Protein AF-A0A1I5CU71-F1 (afdb_monomer_lite)

Organism: NCBI:txid83765

Radius of gyration: 26.21 Å; chains: 1; bounding box: 59×60×84 Å

Foldseek 3Di:
DDDDDDDPDDDDDDDDDDDPVVLVVLVVQCPPDPPSPDSVSSVVVCCVVVVVPVPLVVLVVVLVVCVVVVLVLLVVLLVCLVVPPDFDDLSSQLLLLVLLLLLLVLFQWFWFAQQLLLLLLQLLVLLVVLLVVVDVDDQPLDDLQVLQLVLLDADDDSGSNVSSVRSNVPADRIHTSSSSSSNSVSSSCSSNPGPDGDRVSSRVSSVVSSLSSSLSSQQSVCSVPVFGSDDLVVQDDDDDDDAQDWFFFDQWIWGWDDDSQFIKIWIQGNVVRDIDIQTGLVSLSSVLSQLVCQVPPQWIDGPAWIWGDDPDPPAFIWIGGPNDIDTHDPSRSVRVNVSSVVSCVGPVNVVVSSSNSSTNGGD

pLDDT: mean 84.29, std 14.79, range [33.69, 98.38]

Structure (mmCIF, N/CA/C/O backbone):
data_AF-A0A1I5CU71-F1
#
_entry.id   AF-A0A1I5CU71-F1
#
loop_
_atom_site.group_PDB
_atom_site.id
_atom_site.type_symbol
_atom_site.label_atom_id
_atom_site.label_alt_id
_atom_site.label_comp_id
_atom_site.label_asym_id
_atom_site.label_entity_id
_atom_site.label_seq_id
_atom_site.pdbx_PDB_ins_code
_atom_site.Cartn_x
_atom_site.Cartn_y
_atom_site.Cartn_z
_atom_site.occupancy
_atom_site.B_iso_or_equiv
_atom_site.auth_seq_id
_atom_site.auth_comp_id
_atom_site.auth_asym_id
_atom_site.auth_atom_id
_atom_site.pdbx_PDB_model_num
ATOM 1 N N . MET A 1 1 ? 29.041 40.973 -39.158 1.00 41.25 1 MET A N 1
ATOM 2 C CA . MET A 1 1 ? 28.586 40.011 -38.133 1.00 41.25 1 MET A CA 1
ATOM 3 C C . MET A 1 1 ? 28.292 38.707 -38.842 1.00 41.25 1 MET A C 1
ATOM 5 O O . MET A 1 1 ? 27.341 38.650 -39.604 1.00 41.25 1 MET A O 1
ATOM 9 N N . ALA A 1 2 ? 29.189 37.732 -38.707 1.00 33.69 2 ALA A N 1
ATOM 10 C CA . ALA A 1 2 ? 29.072 36.423 -39.335 1.00 33.69 2 ALA A CA 1
ATOM 11 C C . ALA A 1 2 ? 28.638 35.418 -38.263 1.00 33.69 2 ALA A C 1
ATOM 13 O O . ALA A 1 2 ? 29.358 35.217 -37.284 1.00 33.69 2 ALA A O 1
ATOM 14 N N . GLU A 1 3 ? 27.456 34.829 -38.433 1.00 36.50 3 GLU A N 1
ATOM 15 C CA . GLU A 1 3 ? 26.995 33.703 -37.626 1.00 36.50 3 GLU A CA 1
ATOM 16 C C . GLU A 1 3 ? 27.857 32.475 -37.932 1.00 36.50 3 GLU A C 1
ATOM 18 O O . GLU A 1 3 ? 27.867 31.939 -39.042 1.00 36.50 3 GLU A O 1
ATOM 23 N N . LYS A 1 4 ? 28.605 32.034 -36.920 1.00 35.31 4 LYS A N 1
ATOM 24 C CA . LYS A 1 4 ? 29.257 30.728 -36.892 1.00 35.31 4 LYS A CA 1
ATOM 25 C C . LYS A 1 4 ? 28.166 29.655 -36.917 1.00 35.31 4 LYS A C 1
ATOM 27 O O . LYS A 1 4 ? 27.520 29.409 -35.904 1.00 35.31 4 LYS A O 1
ATOM 32 N N . ARG A 1 5 ? 27.998 28.986 -38.059 1.00 38.03 5 ARG A N 1
ATOM 33 C CA . ARG A 1 5 ? 27.333 27.680 -38.119 1.00 38.03 5 ARG A CA 1
ATOM 34 C C . ARG A 1 5 ? 28.142 26.701 -37.274 1.00 38.03 5 ARG A C 1
ATOM 36 O O . ARG A 1 5 ? 29.302 26.426 -37.579 1.00 38.03 5 ARG A O 1
ATOM 43 N N . GLN A 1 6 ? 27.536 26.219 -36.197 1.00 36.91 6 GLN A N 1
ATOM 44 C CA . GLN A 1 6 ? 28.035 25.087 -35.429 1.00 36.91 6 GLN A CA 1
ATOM 45 C C . GLN A 1 6 ? 28.096 23.864 -36.354 1.00 36.91 6 GLN A C 1
ATOM 47 O O . GLN A 1 6 ? 27.122 23.501 -37.008 1.00 36.91 6 GLN A O 1
ATOM 52 N N . SER A 1 7 ? 29.290 23.293 -36.453 1.00 39.00 7 SER A N 1
ATOM 53 C CA . SER A 1 7 ? 29.597 22.069 -37.181 1.00 39.00 7 SER A CA 1
ATOM 54 C C . SER A 1 7 ? 28.936 20.878 -36.478 1.00 39.00 7 SER A C 1
ATOM 56 O O . SER A 1 7 ? 29.316 20.565 -35.354 1.00 39.00 7 SER A O 1
ATOM 58 N N . ASN A 1 8 ? 27.980 20.211 -37.136 1.00 43.50 8 ASN A N 1
ATOM 59 C CA . ASN A 1 8 ? 27.507 18.870 -36.767 1.00 43.50 8 ASN A CA 1
ATOM 60 C C . ASN A 1 8 ? 28.666 17.876 -36.953 1.00 43.50 8 ASN A C 1
ATOM 62 O O . ASN A 1 8 ? 28.899 17.435 -38.077 1.00 43.50 8 ASN A O 1
ATOM 66 N N . SER A 1 9 ? 29.416 17.568 -35.894 1.00 47.22 9 SER A N 1
ATOM 67 C CA . SER A 1 9 ? 30.613 16.718 -35.982 1.00 47.22 9 SER A CA 1
ATOM 68 C C . SER A 1 9 ? 30.441 15.264 -35.543 1.00 47.22 9 SER A C 1
ATOM 70 O O . SER A 1 9 ? 31.413 14.532 -35.656 1.00 47.22 9 SER A O 1
ATOM 72 N N . ASP A 1 10 ? 29.254 14.805 -35.132 1.00 56.19 10 ASP A N 1
ATOM 73 C CA . ASP A 1 10 ? 29.102 13.445 -34.576 1.00 56.19 10 ASP A CA 1
ATOM 74 C C . ASP A 1 10 ? 28.025 12.633 -35.326 1.00 56.19 10 ASP A C 1
ATOM 76 O O . ASP A 1 10 ? 27.036 12.183 -34.750 1.00 56.19 10 ASP A O 1
ATOM 80 N N . LEU A 1 11 ? 28.172 12.477 -36.648 1.00 65.94 11 LEU A N 1
ATOM 81 C CA . LEU A 1 11 ? 27.354 11.550 -37.442 1.00 65.94 11 LEU A CA 1
ATOM 82 C C . LEU A 1 11 ? 28.236 10.432 -38.000 1.00 65.94 11 LEU A C 1
ATOM 84 O O . LEU A 1 11 ? 29.117 10.682 -38.821 1.00 65.94 11 LEU A O 1
ATOM 88 N N . GLU A 1 12 ? 27.961 9.196 -37.591 1.00 75.56 12 GLU A N 1
ATOM 89 C CA . GLU A 1 12 ? 28.607 7.997 -38.126 1.00 75.56 12 GLU A CA 1
ATOM 90 C C . GLU A 1 12 ? 27.704 7.298 -39.149 1.00 75.56 12 GLU A C 1
ATOM 92 O O . GLU A 1 12 ? 26.488 7.192 -38.976 1.00 75.56 12 GLU A O 1
ATOM 97 N N . SER A 1 13 ? 28.300 6.804 -40.236 1.00 81.12 13 SER A N 1
ATOM 98 C CA . SER A 1 13 ? 27.592 6.037 -41.262 1.00 81.12 13 SER A CA 1
ATOM 99 C C . SER A 1 13 ? 27.843 4.541 -41.094 1.00 81.12 13 SER A C 1
ATOM 101 O O . SER A 1 13 ? 28.994 4.105 -41.100 1.00 81.12 13 SER A O 1
ATOM 103 N N . VAL A 1 14 ? 26.775 3.744 -41.045 1.00 75.50 14 VAL A N 1
ATOM 104 C CA . VAL A 1 14 ? 26.847 2.277 -40.986 1.00 75.50 14 VAL A CA 1
ATOM 105 C C . VAL A 1 14 ? 26.224 1.679 -42.247 1.00 75.50 14 VAL A C 1
ATOM 107 O O . VAL A 1 14 ? 25.160 2.105 -42.690 1.00 75.50 14 VAL A O 1
ATOM 110 N N . THR A 1 15 ? 26.877 0.667 -42.827 1.00 85.94 15 THR A N 1
ATOM 111 C CA . THR A 1 15 ? 26.328 -0.115 -43.948 1.00 85.94 15 THR A CA 1
ATOM 112 C C . THR A 1 15 ? 25.818 -1.456 -43.435 1.00 85.94 15 THR A C 1
ATOM 114 O O . THR A 1 15 ? 26.584 -2.236 -42.875 1.00 85.94 15 THR A O 1
ATOM 117 N N . ILE A 1 16 ? 24.536 -1.747 -43.655 1.00 79.00 16 ILE A N 1
ATOM 118 C CA . ILE A 1 16 ? 23.879 -2.973 -43.183 1.00 79.00 16 ILE A CA 1
ATOM 119 C C . ILE A 1 16 ? 23.335 -3.741 -44.389 1.00 79.00 16 ILE A C 1
ATOM 121 O O . ILE A 1 16 ? 22.752 -3.155 -45.302 1.00 79.00 16 ILE A O 1
ATOM 125 N N . ARG A 1 17 ? 23.511 -5.067 -44.403 1.00 84.56 17 ARG A N 1
ATOM 126 C CA . ARG A 1 17 ? 22.859 -5.951 -45.379 1.00 84.56 17 ARG A CA 1
ATOM 127 C C . ARG A 1 17 ? 21.548 -6.450 -44.787 1.00 84.56 17 ARG A C 1
ATOM 129 O O . ARG A 1 17 ? 21.560 -7.108 -43.753 1.00 84.56 17 ARG A O 1
ATOM 136 N N . ILE A 1 18 ? 20.438 -6.151 -45.453 1.00 74.75 18 ILE A N 1
ATOM 137 C CA . ILE A 1 18 ? 19.095 -6.541 -45.018 1.00 74.75 18 ILE A CA 1
ATOM 138 C C . ILE A 1 18 ? 18.387 -7.387 -46.085 1.00 74.75 18 ILE A C 1
ATOM 140 O O . ILE A 1 18 ? 18.675 -7.229 -47.274 1.00 74.75 18 ILE A O 1
ATOM 144 N N . PRO A 1 19 ? 17.448 -8.268 -45.693 1.00 61.31 19 PRO A N 1
ATOM 145 C CA . PRO A 1 19 ? 16.578 -8.963 -46.637 1.00 61.31 19 PRO A CA 1
ATOM 146 C C . PRO A 1 19 ? 15.736 -7.988 -47.479 1.00 61.31 19 PRO A C 1
ATOM 148 O O . PRO A 1 19 ? 15.341 -6.924 -47.001 1.00 61.31 19 PRO A O 1
ATOM 151 N N . VAL A 1 20 ? 15.403 -8.375 -48.717 1.00 72.00 20 VAL A N 1
ATOM 152 C CA . VAL A 1 20 ? 14.653 -7.534 -49.677 1.00 72.00 20 VAL A CA 1
ATOM 153 C C . VAL A 1 20 ? 13.305 -7.064 -49.113 1.00 72.00 20 VAL A C 1
ATOM 155 O O . VAL A 1 20 ? 12.985 -5.882 -49.206 1.00 72.00 20 VAL A O 1
ATOM 158 N N . TRP A 1 21 ? 12.571 -7.943 -48.427 1.00 65.88 21 TRP A N 1
ATOM 159 C CA . TRP A 1 21 ? 11.276 -7.612 -47.818 1.00 65.88 21 TRP A CA 1
ATOM 160 C C . TRP A 1 21 ? 11.374 -6.517 -46.738 1.00 65.88 21 TRP A C 1
ATOM 162 O O . TRP A 1 21 ? 10.438 -5.737 -46.535 1.00 65.88 21 TRP A O 1
ATOM 172 N N . LEU A 1 22 ? 12.514 -6.427 -46.041 1.00 56.25 22 LEU A N 1
ATOM 173 C CA . LEU A 1 22 ? 12.739 -5.415 -45.009 1.00 56.25 22 LEU A CA 1
ATOM 174 C C . LEU A 1 22 ? 13.000 -4.049 -45.652 1.00 56.25 22 LEU A C 1
ATOM 176 O O . LEU A 1 22 ? 12.453 -3.044 -45.205 1.00 56.25 22 LEU A O 1
ATOM 180 N N . LYS A 1 23 ? 13.744 -4.020 -46.764 1.00 79.94 23 LYS A N 1
ATOM 181 C CA . LYS A 1 23 ? 13.925 -2.814 -47.586 1.00 79.94 23 LYS A CA 1
ATOM 182 C C . LYS A 1 23 ? 12.588 -2.291 -48.125 1.00 79.94 23 LYS A C 1
ATOM 184 O O . LYS A 1 23 ? 12.317 -1.099 -48.031 1.00 79.94 23 LYS A O 1
ATOM 189 N N . GLU A 1 24 ? 11.739 -3.175 -48.647 1.00 71.06 24 GLU A N 1
ATOM 190 C CA . GLU A 1 24 ? 10.394 -2.822 -49.134 1.00 71.06 24 GLU A CA 1
ATOM 191 C C . GLU A 1 24 ? 9.495 -2.281 -48.014 1.00 71.06 24 GLU A C 1
ATOM 193 O O . GLU A 1 24 ? 8.683 -1.380 -48.221 1.00 71.06 24 GLU A O 1
ATOM 198 N N . SER A 1 25 ? 9.657 -2.798 -46.798 1.00 64.12 25 SER A N 1
ATOM 199 C CA . SER A 1 25 ? 8.938 -2.305 -45.623 1.00 64.12 25 SER A CA 1
ATOM 200 C C . SER A 1 25 ? 9.406 -0.908 -45.199 1.00 64.12 25 SER A C 1
ATOM 202 O O . SER A 1 25 ? 8.567 -0.073 -44.873 1.00 64.12 25 SER A O 1
ATOM 204 N N . LEU A 1 26 ? 10.706 -0.609 -45.290 1.00 76.88 26 LEU A N 1
ATOM 205 C CA . LEU A 1 26 ? 11.251 0.729 -45.025 1.00 76.88 26 LEU A CA 1
ATOM 206 C C . LEU A 1 26 ? 10.813 1.771 -46.071 1.00 76.88 26 LEU A C 1
ATOM 208 O O . LEU A 1 26 ? 10.508 2.907 -45.710 1.00 76.88 26 LEU A O 1
ATOM 212 N N . GLU A 1 27 ? 10.702 1.395 -47.351 1.00 78.69 27 GLU A N 1
ATOM 213 C CA . GLU A 1 27 ? 10.154 2.290 -48.389 1.00 78.69 27 GLU A CA 1
ATOM 214 C C . GLU A 1 27 ? 8.688 2.663 -48.111 1.00 78.69 27 GLU A C 1
ATOM 216 O O . GLU A 1 27 ? 8.285 3.798 -48.358 1.00 78.69 27 GLU A O 1
ATOM 221 N N . ARG A 1 28 ? 7.888 1.751 -47.534 1.00 72.31 28 ARG A N 1
ATOM 222 C CA . ARG A 1 28 ? 6.505 2.064 -47.127 1.00 72.31 28 ARG A CA 1
ATOM 223 C C . ARG A 1 28 ? 6.458 3.110 -46.010 1.00 72.31 28 ARG A C 1
ATOM 225 O O . ARG A 1 28 ? 5.601 3.991 -46.034 1.00 72.31 28 ARG A O 1
ATOM 232 N N . VAL A 1 29 ? 7.393 3.055 -45.061 1.00 67.44 29 VAL A N 1
ATOM 233 C CA . VAL A 1 29 ? 7.495 4.017 -43.948 1.00 67.44 29 VAL A CA 1
ATOM 234 C C . VAL A 1 29 ? 7.879 5.413 -44.449 1.00 67.44 29 VAL A C 1
ATOM 236 O O . VAL A 1 29 ? 7.239 6.391 -44.068 1.00 67.44 29 VAL A O 1
ATOM 239 N N . LYS A 1 30 ? 8.840 5.497 -45.375 1.00 76.50 30 LYS A N 1
ATOM 240 C CA . LYS A 1 30 ? 9.290 6.737 -46.037 1.00 76.50 30 LYS A CA 1
ATOM 241 C C . LYS A 1 30 ? 8.177 7.513 -46.765 1.00 76.50 30 LYS A C 1
ATOM 243 O O . LYS A 1 30 ? 8.334 8.690 -47.050 1.00 76.50 30 LYS A O 1
ATOM 248 N N . GLY A 1 31 ? 7.058 6.869 -47.097 1.00 63.28 31 GLY A N 1
ATOM 249 C CA . GLY A 1 31 ? 5.908 7.521 -47.738 1.00 63.28 31 GLY A CA 1
ATOM 250 C C . GLY A 1 31 ? 4.728 7.809 -46.809 1.00 63.28 31 GLY A C 1
ATOM 251 O O . GLY A 1 31 ? 3.796 8.496 -47.217 1.00 63.28 31 GLY A O 1
ATOM 252 N N . SER A 1 32 ? 4.738 7.268 -45.588 1.00 66.25 32 SER A N 1
ATOM 253 C CA . SER A 1 32 ? 3.546 7.219 -44.727 1.00 66.25 32 SER A CA 1
ATOM 254 C C . SER A 1 32 ? 3.567 8.221 -43.569 1.00 66.25 32 SER A C 1
ATOM 256 O O . SER A 1 32 ? 2.525 8.454 -42.961 1.00 66.25 32 SER A O 1
ATOM 258 N N . PHE A 1 33 ? 4.722 8.823 -43.256 1.00 61.56 33 PHE A N 1
ATOM 259 C CA . PHE A 1 33 ? 4.895 9.702 -42.095 1.00 61.56 33 PHE A CA 1
ATOM 260 C C . PHE A 1 33 ? 5.503 11.057 -42.472 1.00 61.56 33 PHE A C 1
ATOM 262 O O . PHE A 1 33 ? 6.470 11.149 -43.229 1.00 61.56 33 PHE A O 1
ATOM 269 N N . THR A 1 34 ? 4.949 12.132 -41.911 1.00 65.62 34 THR A N 1
ATOM 270 C CA . THR A 1 34 ? 5.435 13.504 -42.092 1.00 65.62 34 THR A CA 1
ATOM 271 C C . THR A 1 34 ? 6.838 13.669 -41.504 1.00 65.62 34 THR A C 1
ATOM 273 O O . THR A 1 34 ? 7.064 13.386 -40.333 1.00 65.62 34 THR A O 1
ATOM 276 N N . GLY A 1 35 ? 7.784 14.153 -42.316 1.00 63.53 35 GLY A N 1
ATOM 277 C CA . GLY A 1 35 ? 9.181 14.362 -41.908 1.00 63.53 35 GLY A CA 1
ATOM 278 C C . GLY A 1 35 ? 10.113 13.169 -42.149 1.00 63.53 35 GLY A C 1
ATOM 279 O O . GLY A 1 35 ? 11.319 13.312 -41.979 1.00 63.53 35 GLY A O 1
ATOM 280 N N . VAL A 1 36 ? 9.592 12.028 -42.611 1.00 72.81 36 VAL A N 1
ATOM 281 C CA . VAL A 1 36 ? 10.397 10.875 -43.032 1.00 72.81 36 VAL A CA 1
ATOM 282 C C . VAL A 1 36 ? 10.494 10.895 -44.553 1.00 72.81 36 VAL A C 1
ATOM 284 O O . VAL A 1 36 ? 9.619 10.383 -45.232 1.00 72.81 36 VAL A O 1
ATOM 287 N N . SER A 1 37 ? 11.523 11.540 -45.103 1.00 79.25 37 SER A N 1
ATOM 288 C CA . SER A 1 37 ? 11.604 11.803 -46.553 1.00 79.25 37 SER A CA 1
ATOM 289 C C . SER A 1 37 ? 12.627 10.928 -47.280 1.00 79.25 37 SER A C 1
ATOM 291 O O . SER A 1 37 ? 12.515 10.671 -48.482 1.00 79.25 37 SER A O 1
ATOM 293 N N . THR A 1 38 ? 13.622 10.427 -46.549 1.00 86.94 38 THR A N 1
ATOM 294 C CA . THR A 1 38 ? 14.706 9.607 -47.086 1.00 86.94 38 THR A CA 1
ATOM 295 C C . THR A 1 38 ? 14.690 8.191 -46.515 1.00 86.94 38 THR A C 1
ATOM 297 O O . THR A 1 38 ? 14.051 7.902 -45.506 1.00 86.94 38 THR A O 1
ATOM 300 N N . MET A 1 39 ? 15.407 7.272 -47.173 1.00 83.44 39 MET A N 1
ATOM 301 C CA . MET A 1 39 ? 15.579 5.908 -46.656 1.00 83.44 39 MET A CA 1
ATOM 302 C C . MET A 1 39 ? 16.337 5.929 -45.324 1.00 83.44 39 MET A C 1
ATOM 304 O O . MET A 1 39 ? 16.013 5.165 -44.424 1.00 83.44 39 MET A O 1
ATOM 308 N N . SER A 1 40 ? 17.294 6.847 -45.171 1.00 83.06 40 SER A N 1
ATOM 309 C CA . SER A 1 40 ? 17.991 7.076 -43.906 1.00 83.06 40 SER A CA 1
ATOM 310 C C . SER A 1 40 ? 17.046 7.583 -42.820 1.00 83.06 40 SER A C 1
ATOM 312 O O . SER A 1 40 ? 17.141 7.102 -41.699 1.00 83.06 40 SER A O 1
ATOM 314 N N . ASP A 1 41 ? 16.100 8.473 -43.141 1.00 80.31 41 ASP A N 1
ATOM 315 C CA . ASP A 1 41 ? 15.075 8.917 -42.186 1.00 80.31 41 ASP A CA 1
ATOM 316 C C . ASP A 1 41 ? 14.152 7.765 -41.802 1.00 80.31 41 ASP A C 1
ATOM 318 O O . ASP A 1 41 ? 13.794 7.640 -40.642 1.00 80.31 41 ASP A O 1
ATOM 322 N N . ALA A 1 42 ? 13.774 6.904 -42.752 1.00 79.25 42 ALA A N 1
ATOM 323 C CA . ALA A 1 42 ? 12.912 5.756 -42.482 1.00 79.25 42 ALA A CA 1
ATOM 324 C C . ALA A 1 42 ? 13.620 4.702 -41.628 1.00 79.25 42 ALA A C 1
ATOM 326 O O . ALA A 1 42 ? 13.026 4.178 -40.691 1.00 79.25 42 ALA A O 1
ATOM 327 N N . VAL A 1 43 ? 14.898 4.427 -41.908 1.00 80.75 43 VAL A N 1
ATOM 328 C CA . VAL A 1 43 ? 15.749 3.560 -41.083 1.00 80.75 43 VAL A CA 1
ATOM 329 C C . VAL A 1 43 ? 15.954 4.175 -39.709 1.00 80.75 43 VAL A C 1
ATOM 331 O O . VAL A 1 43 ? 15.790 3.470 -38.728 1.00 80.75 43 VAL A O 1
ATOM 334 N N . ARG A 1 44 ? 16.255 5.473 -39.618 1.00 75.38 44 ARG A N 1
ATOM 335 C CA . ARG A 1 44 ? 16.401 6.190 -38.349 1.00 75.38 44 ARG A CA 1
ATOM 336 C C . ARG A 1 44 ? 15.106 6.168 -37.553 1.00 75.38 44 ARG A C 1
ATOM 338 O O . ARG A 1 44 ? 15.150 5.833 -36.386 1.00 75.38 44 ARG A O 1
ATOM 345 N N . PHE A 1 45 ? 13.973 6.454 -38.180 1.00 74.69 45 PHE A N 1
ATOM 346 C CA . PHE A 1 45 ? 12.655 6.426 -37.560 1.00 74.69 45 PHE A CA 1
ATOM 347 C C . PHE A 1 45 ? 12.309 5.019 -37.077 1.00 74.69 45 PHE A C 1
ATOM 349 O O . PHE A 1 45 ? 11.908 4.860 -35.936 1.00 74.69 45 PHE A O 1
ATOM 356 N N . VAL A 1 46 ? 12.507 3.981 -37.896 1.00 72.00 46 VAL A N 1
ATOM 357 C CA . VAL A 1 46 ? 12.276 2.573 -37.514 1.00 72.00 46 VAL A CA 1
ATOM 358 C C . VAL A 1 46 ? 13.295 2.088 -36.489 1.00 72.00 46 VAL A C 1
ATOM 360 O O . VAL A 1 46 ? 12.967 1.240 -35.668 1.00 72.00 46 VAL A O 1
ATOM 363 N N . MET A 1 47 ? 14.513 2.623 -36.492 1.00 68.75 47 MET A N 1
ATOM 364 C CA . MET A 1 47 ? 15.457 2.424 -35.407 1.00 68.75 47 MET A CA 1
ATOM 365 C C . MET A 1 47 ? 14.911 3.127 -34.175 1.00 68.75 47 MET A C 1
ATOM 367 O O . MET A 1 47 ? 14.427 2.416 -33.337 1.00 68.75 47 MET A O 1
ATOM 371 N N . GLU A 1 48 ? 14.787 4.444 -34.091 1.00 61.66 48 GLU A N 1
ATOM 372 C CA . GLU A 1 48 ? 14.232 5.172 -32.934 1.00 61.66 48 GLU A CA 1
ATOM 373 C C . GLU A 1 48 ? 12.868 4.652 -32.410 1.00 61.66 48 GLU A C 1
ATOM 375 O O . GLU A 1 48 ? 12.581 4.787 -31.221 1.00 61.66 48 GLU A O 1
ATOM 380 N N . THR A 1 49 ? 12.027 4.050 -33.263 1.00 59.59 49 THR A N 1
ATOM 381 C CA . THR A 1 49 ? 10.716 3.481 -32.887 1.00 59.59 49 THR A CA 1
ATOM 382 C C . THR A 1 49 ? 10.708 1.964 -32.652 1.00 59.59 49 THR A C 1
ATOM 384 O O . THR A 1 49 ? 9.929 1.495 -31.826 1.00 59.59 49 THR A O 1
ATOM 387 N N . GLY A 1 50 ? 11.529 1.183 -33.359 1.00 45.00 50 GLY A N 1
ATOM 388 C CA . GLY A 1 50 ? 11.586 -0.289 -33.303 1.00 45.00 50 GLY A CA 1
ATOM 389 C C . GLY A 1 50 ? 12.820 -0.824 -32.571 1.00 45.00 50 GLY A C 1
ATOM 390 O O . GLY A 1 50 ? 12.725 -1.761 -31.784 1.00 45.00 50 GLY A O 1
ATOM 391 N N . VAL A 1 51 ? 13.962 -0.158 -32.737 1.00 43.75 51 VAL A N 1
ATOM 392 C CA . VAL A 1 51 ? 14.980 -0.022 -31.688 1.00 43.75 51 VAL A CA 1
ATOM 393 C C . VAL A 1 51 ? 14.498 1.116 -30.795 1.00 43.75 51 VAL A C 1
ATOM 395 O O . VAL A 1 51 ? 15.014 2.230 -30.840 1.00 43.75 51 VAL A O 1
ATOM 398 N N . GLY A 1 52 ? 13.493 0.853 -29.962 1.00 41.16 52 GLY A N 1
ATOM 399 C CA . GLY A 1 52 ? 13.349 1.634 -28.744 1.00 41.16 52 GLY A CA 1
ATOM 400 C C . GLY A 1 52 ? 14.674 1.524 -27.993 1.00 41.16 52 GLY A C 1
ATOM 401 O O . GLY A 1 52 ? 14.835 0.659 -27.138 1.00 41.16 52 GLY A O 1
ATOM 402 N N . ALA A 1 53 ? 15.654 2.353 -28.357 1.00 42.28 53 ALA A N 1
ATOM 403 C CA . ALA A 1 53 ? 16.743 2.739 -27.515 1.00 42.28 53 ALA A CA 1
ATOM 404 C C . ALA A 1 53 ? 15.985 3.404 -26.395 1.00 42.28 53 ALA A C 1
ATOM 406 O O . ALA A 1 53 ? 15.557 4.557 -26.482 1.00 42.28 53 ALA A O 1
ATOM 407 N N . VAL A 1 54 ? 15.673 2.593 -25.397 1.00 51.59 54 VAL A N 1
ATOM 408 C CA . VAL A 1 54 ? 15.304 3.122 -24.121 1.00 51.59 54 VAL A CA 1
ATOM 409 C C . VAL A 1 54 ? 16.563 3.780 -23.651 1.00 51.59 54 VAL A C 1
ATOM 411 O O . VAL A 1 54 ? 17.472 3.137 -23.138 1.00 51.59 54 VAL A O 1
ATOM 414 N N . ASP A 1 55 ? 16.642 5.041 -24.039 1.00 58.09 55 ASP A N 1
ATOM 415 C CA . ASP A 1 55 ? 17.694 5.943 -23.700 1.00 58.09 55 ASP A CA 1
ATOM 416 C C . ASP A 1 55 ? 17.552 6.135 -22.194 1.00 58.09 55 ASP A C 1
ATOM 418 O O . ASP A 1 55 ? 16.591 6.773 -21.747 1.00 58.09 55 ASP A O 1
ATOM 422 N N . PRO A 1 56 ? 18.460 5.560 -21.388 1.00 61.81 56 PRO A N 1
ATOM 423 C CA . PRO A 1 56 ? 18.391 5.715 -19.947 1.00 61.81 56 PRO A CA 1
ATOM 424 C C . PRO A 1 56 ? 18.450 7.197 -19.557 1.00 61.81 56 PRO A C 1
ATOM 426 O O . PRO A 1 56 ? 17.936 7.566 -18.505 1.00 61.81 56 PRO A O 1
ATOM 429 N N . LEU A 1 57 ? 19.018 8.061 -20.415 1.00 66.62 57 LEU A N 1
ATOM 430 C CA . LEU A 1 57 ? 19.008 9.510 -20.231 1.00 66.62 57 LEU A CA 1
ATOM 431 C C . LEU A 1 57 ? 17.611 10.095 -20.450 1.00 66.62 57 LEU A C 1
ATOM 433 O O . LEU A 1 57 ? 17.203 10.970 -19.692 1.00 66.62 57 LEU A O 1
ATOM 437 N N . ARG A 1 58 ? 16.846 9.611 -21.434 1.00 71.88 58 ARG A N 1
ATOM 438 C CA . ARG A 1 58 ? 15.452 10.028 -21.645 1.00 71.88 58 ARG A CA 1
ATOM 439 C C . ARG A 1 58 ? 14.570 9.635 -20.465 1.00 71.88 58 ARG A C 1
ATOM 441 O O . ARG A 1 58 ? 13.832 10.486 -19.975 1.00 71.88 58 ARG A O 1
ATOM 448 N N . ASP A 1 59 ? 14.673 8.395 -19.994 1.00 77.06 59 ASP A N 1
ATOM 449 C CA . ASP A 1 59 ? 13.905 7.925 -18.834 1.00 77.06 59 ASP A CA 1
ATOM 450 C C . ASP A 1 59 ? 14.301 8.681 -17.557 1.00 77.06 59 ASP A C 1
ATOM 452 O O . ASP A 1 59 ? 13.433 9.074 -16.777 1.00 77.06 59 ASP A O 1
ATOM 456 N N . ALA A 1 60 ? 15.598 8.943 -17.357 1.00 80.38 60 ALA A N 1
ATOM 457 C CA . ALA A 1 60 ? 16.083 9.739 -16.233 1.00 80.38 60 ALA A CA 1
ATOM 458 C C . ALA A 1 60 ? 15.590 11.194 -16.296 1.00 80.38 60 ALA A C 1
ATOM 460 O O . ALA A 1 60 ? 15.158 11.734 -15.277 1.00 80.38 60 ALA A O 1
ATOM 461 N N . ASN A 1 61 ? 15.603 11.814 -17.480 1.00 83.94 61 ASN A N 1
ATOM 462 C CA . ASN A 1 61 ? 15.086 13.167 -17.685 1.00 83.94 61 ASN A CA 1
ATOM 463 C C . ASN A 1 61 ? 13.573 13.225 -17.439 1.00 83.94 61 ASN A C 1
ATOM 465 O O . ASN A 1 61 ? 13.102 14.114 -16.735 1.00 83.94 61 ASN A O 1
ATOM 469 N N . GLU A 1 62 ? 12.806 12.266 -17.966 1.00 89.56 62 GLU A N 1
ATOM 470 C CA . GLU A 1 62 ? 11.365 12.186 -17.715 1.00 89.56 62 GLU A CA 1
ATOM 471 C C . GLU A 1 62 ? 11.075 12.000 -16.221 1.00 89.56 62 GLU A C 1
ATOM 473 O O . GLU A 1 62 ? 10.237 12.713 -15.669 1.00 89.56 62 GLU A O 1
ATOM 478 N N . LEU A 1 63 ? 11.802 11.109 -15.539 1.00 89.50 63 LEU A N 1
ATOM 479 C CA . LEU A 1 63 ? 11.670 10.913 -14.096 1.00 89.50 63 LEU A CA 1
ATOM 480 C C . LEU A 1 63 ? 11.983 12.200 -13.321 1.00 89.50 63 LEU A C 1
ATOM 482 O O . LEU A 1 63 ? 11.256 12.543 -12.388 1.00 89.50 63 LEU A O 1
ATOM 486 N N . GLN A 1 64 ? 13.016 12.943 -13.720 1.00 91.06 64 GLN A N 1
ATOM 487 C CA . GLN A 1 64 ? 13.354 14.224 -13.106 1.00 91.06 64 GLN A CA 1
ATOM 488 C C . GLN A 1 64 ? 12.235 15.261 -13.299 1.00 91.06 64 GLN A C 1
ATOM 490 O O . GLN A 1 64 ? 11.906 15.990 -12.363 1.00 91.06 64 GLN A O 1
ATOM 495 N N . GLU A 1 65 ? 11.614 15.322 -14.479 1.00 92.25 65 GLU A N 1
ATOM 496 C CA . GLU A 1 65 ? 10.465 16.203 -14.727 1.00 92.25 65 GLU A CA 1
ATOM 497 C C . GLU A 1 65 ? 9.238 15.804 -13.893 1.00 92.25 65 GLU A C 1
ATOM 499 O O . GLU A 1 65 ? 8.585 16.667 -13.299 1.00 92.25 65 GLU A O 1
ATOM 504 N N . LEU A 1 66 ? 8.961 14.502 -13.762 1.00 94.25 66 LEU A N 1
ATOM 505 C CA . LEU A 1 66 ? 7.911 13.992 -12.872 1.00 94.25 66 LEU A CA 1
ATOM 506 C C . LEU A 1 66 ? 8.153 14.411 -11.413 1.00 94.25 66 LEU A C 1
ATOM 508 O O . LEU A 1 66 ? 7.223 14.832 -10.724 1.00 94.25 66 LEU A O 1
ATOM 512 N N . GLN A 1 67 ? 9.405 14.344 -10.952 1.00 92.88 67 GLN A N 1
ATOM 513 C CA . GLN A 1 67 ? 9.808 14.731 -9.597 1.00 92.88 67 GLN A CA 1
ATOM 514 C C . GLN A 1 67 ? 9.733 16.243 -9.346 1.00 92.88 67 GLN A C 1
ATOM 516 O O . GLN A 1 67 ? 9.512 16.658 -8.213 1.00 92.88 67 GLN A O 1
ATOM 521 N N . LYS A 1 68 ? 9.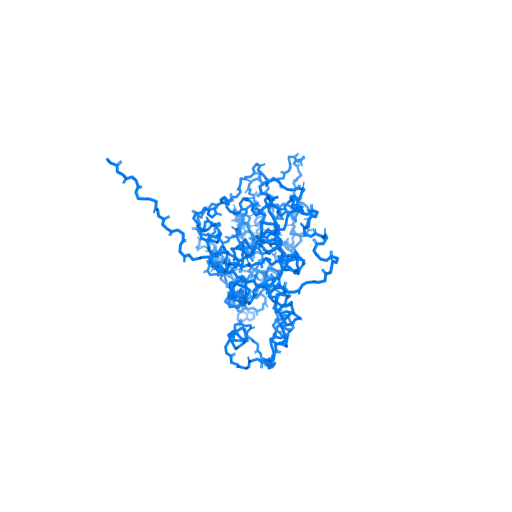870 17.090 -10.373 1.00 93.62 68 LYS A N 1
ATOM 522 C CA . LYS A 1 68 ? 9.679 18.546 -10.224 1.00 93.62 68 LYS A CA 1
ATOM 523 C C . LYS A 1 68 ? 8.216 18.922 -9.979 1.00 93.62 68 LYS A C 1
ATOM 525 O O . LYS A 1 68 ? 7.951 19.906 -9.293 1.00 93.62 68 LYS A O 1
ATOM 530 N N . SER A 1 69 ? 7.277 18.147 -10.525 1.00 93.25 69 SER A N 1
ATOM 531 C CA . SER A 1 69 ? 5.834 18.425 -10.474 1.00 93.25 69 SER A CA 1
ATOM 532 C C . SER A 1 69 ? 5.038 17.232 -9.939 1.00 93.25 69 SER A C 1
ATOM 534 O O . SER A 1 69 ? 4.089 16.763 -10.565 1.00 93.25 69 SER A O 1
ATOM 536 N N . GLU A 1 70 ? 5.406 16.767 -8.743 1.00 96.00 70 GLU A N 1
ATOM 537 C CA . GLU A 1 70 ? 4.912 15.529 -8.113 1.00 96.00 70 GLU A CA 1
ATOM 538 C C . GLU A 1 70 ? 3.375 15.419 -8.097 1.00 96.00 70 GLU A C 1
ATOM 540 O O . GLU A 1 70 ? 2.814 14.367 -8.396 1.00 96.00 70 GLU A O 1
ATOM 545 N N . GLN A 1 71 ? 2.676 16.519 -7.786 1.00 95.88 71 GLN A N 1
ATOM 546 C CA . GLN A 1 71 ? 1.210 16.539 -7.751 1.00 95.88 71 GLN A CA 1
ATOM 547 C C . GLN A 1 71 ? 0.603 16.288 -9.137 1.00 95.88 71 GLN A C 1
ATOM 549 O O . GLN A 1 71 ? -0.280 15.445 -9.283 1.00 95.88 71 GLN A O 1
ATOM 554 N N . GLN A 1 72 ? 1.091 17.006 -10.152 1.00 95.38 72 GLN A N 1
ATOM 555 C CA . GLN A 1 72 ? 0.606 16.887 -11.529 1.00 95.38 72 GLN A CA 1
ATOM 556 C C . GLN A 1 72 ? 0.947 15.511 -12.109 1.00 95.38 72 GLN A C 1
ATOM 558 O O . GLN A 1 72 ? 0.134 14.919 -12.817 1.00 95.38 72 GLN A O 1
ATOM 563 N N . ALA A 1 73 ? 2.121 14.974 -11.766 1.00 96.31 73 ALA A N 1
ATOM 564 C CA . ALA A 1 73 ? 2.526 13.619 -12.114 1.00 96.31 73 ALA A CA 1
ATOM 565 C C . ALA A 1 73 ? 1.528 12.579 -11.582 1.00 96.31 73 ALA A C 1
ATOM 567 O O . ALA A 1 73 ? 1.020 11.766 -12.353 1.00 96.31 73 ALA A O 1
ATOM 568 N N . LEU A 1 74 ? 1.184 12.641 -10.290 1.00 97.00 74 LEU A N 1
ATOM 569 C CA . LEU A 1 74 ? 0.213 11.729 -9.676 1.00 97.00 74 LEU A CA 1
ATOM 570 C C . LEU A 1 74 ? -1.193 11.889 -10.270 1.00 97.00 74 LEU A C 1
ATOM 572 O O . LEU A 1 74 ? -1.832 10.886 -10.583 1.00 97.00 74 LEU A O 1
ATOM 576 N N . GLN A 1 75 ? -1.655 13.123 -10.493 1.00 95.06 75 GLN A N 1
ATOM 577 C CA . GLN A 1 75 ? -2.934 13.395 -11.164 1.00 95.06 75 GLN A CA 1
ATOM 578 C C . GLN A 1 75 ? -2.986 12.756 -12.557 1.00 95.06 75 GLN A C 1
ATOM 580 O O . GLN A 1 75 ? -3.941 12.049 -12.887 1.00 95.06 75 GLN A O 1
ATOM 585 N N . ARG A 1 76 ? -1.924 12.933 -13.351 1.00 93.94 76 ARG A N 1
ATOM 586 C CA . ARG A 1 76 ? -1.800 12.345 -14.688 1.00 93.94 76 ARG A CA 1
ATOM 587 C C . ARG A 1 76 ? -1.781 10.819 -14.642 1.00 93.94 76 ARG A C 1
ATOM 589 O O . ARG A 1 76 ? -2.479 10.188 -15.428 1.00 93.94 76 ARG A O 1
ATOM 596 N N . ILE A 1 77 ? -1.024 10.227 -13.719 1.00 95.75 77 ILE A N 1
ATOM 597 C CA . ILE A 1 77 ? -0.938 8.771 -13.525 1.00 95.75 77 ILE A CA 1
ATOM 598 C C . ILE A 1 77 ? -2.305 8.182 -13.161 1.00 95.75 77 ILE A C 1
ATOM 600 O O . ILE A 1 77 ? -2.712 7.171 -13.735 1.00 95.75 77 ILE A O 1
ATOM 604 N N . VAL A 1 78 ? -3.046 8.822 -12.252 1.00 94.50 78 VAL A N 1
ATOM 605 C CA . VAL A 1 78 ? -4.387 8.363 -11.865 1.00 94.50 78 VAL A CA 1
ATOM 606 C C . VAL A 1 78 ? -5.369 8.491 -13.029 1.00 94.50 78 VAL A C 1
ATOM 608 O O . VAL A 1 78 ? -6.112 7.546 -13.298 1.00 94.50 78 VAL A O 1
ATOM 611 N N . ALA A 1 79 ? -5.360 9.612 -13.756 1.00 90.88 79 ALA A N 1
ATOM 612 C CA . ALA A 1 79 ? -6.192 9.779 -14.947 1.00 90.88 79 ALA A CA 1
ATOM 613 C C . ALA A 1 79 ? -5.882 8.692 -15.991 1.00 90.88 79 ALA A C 1
ATOM 615 O O . ALA A 1 79 ? -6.785 8.030 -16.503 1.00 90.88 79 ALA A O 1
ATOM 616 N N . LYS A 1 80 ? -4.595 8.436 -16.238 1.00 92.31 80 LYS A N 1
ATOM 617 C CA . LYS A 1 80 ? -4.115 7.401 -17.156 1.00 92.31 80 LYS A CA 1
ATOM 618 C C . LYS A 1 80 ? -4.592 6.001 -16.771 1.00 92.31 80 LYS A C 1
ATOM 620 O O . LYS A 1 80 ? -5.088 5.273 -17.628 1.00 92.31 80 LYS A O 1
ATOM 625 N N . TRP A 1 81 ? -4.514 5.652 -15.485 1.00 91.69 81 TRP A N 1
ATOM 626 C CA . TRP A 1 81 ? -5.050 4.395 -14.958 1.00 91.69 81 TRP A CA 1
ATOM 627 C C . TRP A 1 81 ? -6.563 4.274 -15.190 1.00 91.69 81 TRP A C 1
ATOM 629 O O . TRP A 1 81 ? -7.028 3.257 -15.701 1.00 91.69 81 TRP A O 1
ATOM 639 N N . ARG A 1 82 ? -7.331 5.326 -14.876 1.00 87.31 82 ARG A N 1
ATOM 640 C CA . ARG A 1 82 ? -8.799 5.340 -15.012 1.00 87.31 82 ARG A CA 1
ATOM 641 C C . ARG A 1 82 ? -9.270 5.206 -16.459 1.00 87.31 82 ARG A C 1
ATOM 643 O O . ARG A 1 82 ? -10.280 4.556 -16.707 1.00 87.31 82 ARG A O 1
ATOM 650 N N . HIS A 1 83 ? -8.555 5.812 -17.404 1.00 83.75 83 HIS A N 1
ATOM 651 C CA . HIS A 1 83 ? -8.923 5.782 -18.819 1.00 83.75 83 HIS A CA 1
ATOM 652 C C . HIS A 1 83 ? -8.418 4.536 -19.564 1.00 83.75 83 HIS A C 1
ATOM 654 O O . HIS A 1 83 ? -8.791 4.350 -20.714 1.00 83.75 83 HIS A O 1
ATOM 660 N N . GLY A 1 84 ? -7.597 3.677 -18.944 1.00 71.50 84 GLY A N 1
ATOM 661 C CA . GLY A 1 84 ? -7.343 2.285 -19.358 1.00 71.50 84 GLY A CA 1
ATOM 662 C C . GLY A 1 84 ? -6.643 2.036 -20.706 1.00 71.50 84 GLY A C 1
ATOM 663 O O . GLY A 1 84 ? -6.299 0.893 -21.003 1.00 71.50 84 GLY A O 1
ATOM 664 N N . HIS A 1 85 ? -6.412 3.065 -21.524 1.00 66.31 85 HIS A N 1
ATOM 665 C CA . HIS A 1 85 ? -5.971 2.910 -22.918 1.00 66.31 85 HIS A CA 1
ATOM 666 C C . HIS A 1 85 ? -4.497 3.249 -23.178 1.00 66.31 85 HIS A C 1
ATOM 668 O O . HIS A 1 85 ? -4.026 3.069 -24.298 1.00 66.31 85 HIS A O 1
ATOM 674 N N . GLN A 1 86 ? -3.750 3.736 -22.184 1.00 81.69 86 GLN A N 1
ATOM 675 C CA . GLN A 1 86 ? -2.376 4.208 -22.384 1.00 81.69 86 GLN A CA 1
ATOM 676 C C . GLN A 1 86 ? -1.371 3.411 -21.545 1.00 81.69 86 GLN A C 1
ATOM 678 O O . GLN A 1 86 ? -1.567 3.219 -20.347 1.00 81.69 86 GLN A O 1
ATOM 683 N N . LEU A 1 87 ? -0.264 2.996 -22.169 1.00 88.81 87 LEU A N 1
ATOM 684 C CA . LEU A 1 87 ? 0.865 2.348 -21.493 1.00 88.81 87 LEU A CA 1
ATOM 685 C C . LEU A 1 87 ? 1.651 3.363 -20.666 1.00 88.81 87 LEU A C 1
ATOM 687 O O . LEU A 1 87 ? 1.949 4.452 -21.156 1.00 88.81 87 LEU A O 1
ATOM 691 N N . PHE A 1 88 ? 2.005 3.009 -19.434 1.00 92.06 88 PHE A N 1
ATOM 692 C CA . PHE A 1 88 ? 2.903 3.782 -18.580 1.00 92.06 88 PHE A CA 1
ATOM 693 C C . PHE A 1 88 ? 4.323 3.773 -19.143 1.00 92.06 88 PHE A C 1
ATOM 695 O O . PHE A 1 88 ? 4.806 2.730 -19.592 1.00 92.06 88 PHE A O 1
ATOM 702 N N . SER A 1 89 ? 4.994 4.925 -19.126 1.00 91.25 89 SER A N 1
ATOM 703 C CA . SER A 1 89 ? 6.429 4.962 -19.417 1.00 91.25 89 SER A CA 1
ATOM 704 C C . SER A 1 89 ? 7.202 4.266 -18.295 1.00 91.25 89 SER A C 1
ATOM 706 O O . SER A 1 89 ? 6.707 4.111 -17.173 1.00 91.25 89 SER A O 1
ATOM 708 N N . ARG A 1 90 ? 8.443 3.855 -18.568 1.00 89.69 90 ARG A N 1
ATOM 709 C CA . ARG A 1 90 ? 9.306 3.301 -17.521 1.00 89.69 90 ARG A CA 1
ATOM 710 C C . ARG A 1 90 ? 9.561 4.326 -16.412 1.00 89.69 90 ARG A C 1
ATOM 712 O O . ARG A 1 90 ? 9.529 3.955 -15.242 1.00 89.69 90 ARG A O 1
ATOM 719 N N . ALA A 1 91 ? 9.732 5.600 -16.766 1.00 92.44 91 ALA A N 1
ATOM 720 C CA . ALA A 1 91 ? 9.866 6.695 -15.809 1.00 92.44 91 ALA A CA 1
ATOM 721 C C . ALA A 1 91 ? 8.630 6.838 -14.904 1.00 92.44 91 ALA A C 1
ATOM 723 O O . ALA A 1 91 ? 8.780 6.993 -13.696 1.00 92.44 91 ALA A O 1
ATOM 724 N N . GLU A 1 92 ? 7.413 6.717 -15.445 1.00 95.81 92 GLU A N 1
ATOM 725 C CA . GLU A 1 92 ? 6.181 6.718 -14.643 1.00 95.81 92 GLU A CA 1
ATOM 726 C C . GLU A 1 92 ? 6.113 5.514 -13.696 1.00 95.81 92 GLU A C 1
ATOM 728 O O . GLU A 1 92 ? 5.764 5.674 -12.529 1.00 95.81 92 GLU A O 1
ATOM 733 N N . LEU A 1 93 ? 6.485 4.316 -14.158 1.00 96.94 93 LEU A N 1
ATOM 734 C CA . LEU A 1 93 ? 6.532 3.119 -13.310 1.00 96.94 93 LEU A CA 1
ATOM 735 C C . LEU A 1 93 ? 7.577 3.254 -12.192 1.00 96.94 93 LEU A C 1
ATOM 737 O O . LEU A 1 93 ? 7.288 2.925 -11.040 1.00 96.94 93 LEU A O 1
ATOM 741 N N . ALA A 1 94 ? 8.765 3.772 -12.510 1.00 96.00 94 ALA A N 1
ATOM 742 C CA . ALA A 1 94 ? 9.815 4.049 -11.533 1.00 96.00 94 ALA A CA 1
ATOM 743 C C . ALA A 1 94 ? 9.372 5.118 -10.520 1.00 96.00 94 ALA A C 1
ATOM 745 O O . ALA A 1 94 ? 9.573 4.941 -9.321 1.00 96.00 94 ALA A O 1
ATOM 746 N N . PHE A 1 95 ? 8.700 6.178 -10.978 1.00 97.69 95 PHE A N 1
ATOM 747 C CA . PHE A 1 95 ? 8.117 7.212 -10.122 1.00 97.69 95 PHE A CA 1
ATOM 748 C C . PHE A 1 95 ? 7.071 6.630 -9.159 1.00 97.69 95 PHE A C 1
ATOM 750 O O . PHE A 1 95 ? 7.111 6.913 -7.962 1.00 97.69 95 PHE A O 1
ATOM 757 N N . ILE A 1 96 ? 6.168 5.772 -9.652 1.00 98.31 96 ILE A N 1
ATOM 758 C CA . ILE A 1 96 ? 5.174 5.077 -8.819 1.00 98.31 96 ILE A CA 1
ATOM 759 C C . ILE A 1 96 ? 5.871 4.212 -7.765 1.00 98.31 96 ILE A C 1
ATOM 761 O O . ILE A 1 96 ? 5.511 4.283 -6.593 1.00 98.31 96 ILE A O 1
ATOM 765 N N . ALA A 1 97 ? 6.872 3.416 -8.150 1.00 98.12 97 ALA A N 1
ATOM 766 C CA . ALA A 1 97 ? 7.583 2.542 -7.220 1.00 98.12 97 ALA A CA 1
ATOM 767 C C . ALA A 1 97 ? 8.383 3.319 -6.163 1.00 98.12 97 ALA A C 1
ATOM 769 O O . ALA A 1 97 ? 8.373 2.933 -4.995 1.00 98.12 97 ALA A O 1
ATOM 770 N N . GLN A 1 98 ? 9.007 4.436 -6.546 1.00 97.88 98 GLN A N 1
ATOM 771 C CA . GLN A 1 98 ? 9.698 5.340 -5.627 1.00 97.88 98 GLN A CA 1
ATOM 772 C C . GLN A 1 98 ? 8.735 5.897 -4.573 1.00 97.88 98 GLN A C 1
ATOM 774 O O . GLN A 1 98 ? 8.994 5.786 -3.376 1.00 97.88 98 GLN A O 1
ATOM 779 N N . TRP A 1 99 ? 7.601 6.462 -4.995 1.00 98.19 99 TRP A N 1
ATOM 780 C CA . TRP A 1 99 ? 6.606 6.985 -4.057 1.00 98.19 99 TRP A CA 1
ATOM 781 C C . TRP A 1 99 ? 5.945 5.874 -3.233 1.00 98.19 99 TRP A C 1
ATOM 783 O O . TRP A 1 99 ? 5.683 6.070 -2.050 1.00 98.19 99 TRP A O 1
ATOM 793 N N . ALA A 1 100 ? 5.736 4.685 -3.802 1.00 98.06 100 ALA A N 1
ATOM 794 C CA . ALA A 1 100 ? 5.229 3.541 -3.054 1.00 98.06 100 ALA A CA 1
ATOM 795 C C . ALA A 1 100 ? 6.198 3.095 -1.944 1.00 98.06 100 ALA A C 1
ATOM 797 O O . ALA A 1 100 ? 5.756 2.806 -0.836 1.00 98.06 100 ALA A O 1
ATOM 798 N N . HIS A 1 101 ? 7.511 3.089 -2.203 1.00 98.19 101 HIS A N 1
ATOM 799 C CA . HIS A 1 101 ? 8.529 2.849 -1.175 1.00 98.19 101 HIS A CA 1
ATOM 800 C C . HIS A 1 101 ? 8.520 3.947 -0.096 1.00 98.19 101 HIS A C 1
ATOM 802 O O . HIS A 1 101 ? 8.508 3.652 1.102 1.00 98.19 101 HIS A O 1
ATOM 808 N N . GLN A 1 102 ? 8.434 5.219 -0.502 1.00 98.06 102 GLN A N 1
ATOM 809 C CA . GLN A 1 102 ? 8.362 6.353 0.426 1.00 98.06 102 GLN A CA 1
ATOM 810 C C . GLN A 1 102 ? 7.148 6.300 1.363 1.00 98.06 102 GLN A C 1
ATOM 812 O O . GLN A 1 102 ? 7.238 6.807 2.481 1.00 98.06 102 GLN A O 1
ATOM 817 N N . ALA A 1 103 ? 6.044 5.661 0.960 1.00 97.56 103 ALA A N 1
ATOM 818 C CA . ALA A 1 103 ? 4.869 5.476 1.817 1.00 97.56 103 ALA A CA 1
ATOM 819 C C . ALA A 1 103 ? 5.243 4.769 3.125 1.00 97.56 103 ALA A C 1
ATOM 821 O O . ALA A 1 103 ? 4.794 5.160 4.202 1.00 97.56 103 ALA A O 1
ATOM 822 N N . TYR A 1 104 ? 6.119 3.766 3.030 1.00 97.38 104 TYR A N 1
ATOM 823 C CA . TYR A 1 104 ? 6.622 3.026 4.179 1.00 97.38 104 TYR A CA 1
ATOM 824 C C . TYR A 1 104 ? 7.663 3.825 4.967 1.00 97.38 104 TYR A C 1
ATOM 826 O O . TYR A 1 104 ? 7.607 3.819 6.192 1.00 97.38 104 TYR A O 1
ATOM 834 N N . MET A 1 105 ? 8.535 4.597 4.306 1.00 96.19 105 MET A N 1
ATOM 835 C CA . MET A 1 105 ? 9.488 5.468 5.017 1.00 96.19 105 MET A CA 1
ATOM 836 C C . MET A 1 105 ? 8.800 6.575 5.830 1.00 96.19 105 MET A C 1
ATOM 838 O O . MET A 1 105 ? 9.271 6.961 6.898 1.00 96.19 105 MET A O 1
ATOM 842 N N . PHE A 1 106 ? 7.694 7.126 5.323 1.00 94.62 106 PHE A N 1
ATOM 843 C CA . PHE A 1 106 ? 6.917 8.157 6.020 1.00 94.62 106 PHE A CA 1
ATOM 844 C C . PHE A 1 106 ? 5.883 7.578 6.987 1.00 94.62 106 PHE A C 1
ATOM 846 O O . PHE A 1 106 ? 5.210 8.326 7.710 1.00 94.62 106 PHE A O 1
ATOM 853 N N . CYS A 1 107 ? 5.736 6.256 7.000 1.00 92.38 107 CYS A N 1
ATOM 854 C CA . CYS A 1 107 ? 4.787 5.580 7.850 1.00 92.38 107 CYS A CA 1
ATOM 855 C C . CYS A 1 107 ? 5.177 5.731 9.322 1.00 92.38 107 CYS A C 1
ATOM 857 O O . CYS A 1 107 ? 6.326 5.563 9.719 1.00 92.38 107 CYS A O 1
ATOM 859 N N . LYS A 1 108 ? 4.184 6.055 10.150 1.00 90.44 108 LYS A N 1
ATOM 860 C CA . LYS A 1 108 ? 4.347 6.190 11.604 1.00 90.44 108 LYS A CA 1
ATOM 861 C C . LYS A 1 108 ? 3.702 5.037 12.369 1.00 90.44 108 LYS A C 1
ATOM 863 O O . LYS A 1 108 ? 3.617 5.106 13.591 1.00 90.44 108 LYS A O 1
ATOM 868 N N . THR A 1 109 ? 3.207 4.022 11.660 1.00 90.94 109 THR A N 1
ATOM 869 C CA . THR A 1 109 ? 2.593 2.839 12.259 1.00 90.94 109 THR A CA 1
ATOM 870 C C . THR A 1 109 ? 3.586 1.681 12.288 1.00 90.94 109 THR A C 1
ATOM 872 O O . THR A 1 109 ? 4.404 1.525 11.384 1.00 90.94 109 THR A O 1
ATOM 875 N N . SER A 1 110 ? 3.535 0.851 13.329 1.00 94.06 110 SER A N 1
ATOM 876 C CA . SER A 1 110 ? 4.396 -0.330 13.445 1.00 94.06 110 SER A CA 1
ATOM 877 C C . SER A 1 110 ? 4.014 -1.403 12.429 1.00 94.06 110 SER A C 1
ATOM 879 O O . SER A 1 110 ? 4.878 -2.155 11.982 1.00 94.06 110 SER A O 1
ATOM 881 N N . ASN A 1 111 ? 2.734 -1.458 12.048 1.00 95.44 111 ASN A N 1
ATOM 882 C CA . ASN A 1 111 ? 2.162 -2.446 11.142 1.00 95.44 111 ASN A CA 1
ATOM 883 C C . ASN A 1 111 ? 1.363 -1.754 10.032 1.00 95.44 111 ASN A C 1
ATOM 885 O O . ASN A 1 111 ? 0.836 -0.655 10.227 1.00 95.44 111 ASN A O 1
ATOM 889 N N . VAL A 1 112 ? 1.283 -2.414 8.882 1.00 96.00 112 VAL A N 1
ATOM 890 C CA . VAL A 1 112 ? 0.595 -1.949 7.668 1.00 96.00 112 VAL A CA 1
ATOM 891 C C . VAL A 1 112 ? -0.313 -3.056 7.139 1.00 96.00 112 VAL A C 1
ATOM 893 O O . VAL A 1 112 ? -0.267 -4.179 7.649 1.00 96.00 112 VAL A O 1
ATOM 896 N N . GLN A 1 113 ? -1.150 -2.776 6.142 1.00 94.81 113 GLN A N 1
ATOM 897 C CA . GLN A 1 113 ? -2.003 -3.811 5.565 1.00 94.81 113 GLN A CA 1
ATOM 898 C C . GLN A 1 113 ? -1.189 -4.789 4.706 1.00 94.81 113 GLN A C 1
ATOM 900 O O . GLN A 1 113 ? -0.238 -4.417 4.016 1.00 94.81 113 GLN A O 1
ATOM 905 N N . ARG A 1 114 ? -1.572 -6.072 4.699 1.00 95.50 114 ARG A N 1
ATOM 906 C CA . ARG A 1 114 ? -0.929 -7.090 3.851 1.00 95.50 114 ARG A CA 1
ATOM 907 C C . ARG A 1 114 ? -1.016 -6.762 2.365 1.00 95.50 114 ARG A C 1
ATOM 909 O O . ARG A 1 114 ? -0.048 -6.978 1.636 1.00 95.50 114 ARG A O 1
ATOM 916 N N . HIS A 1 115 ? -2.186 -6.323 1.901 1.00 95.50 115 HIS A N 1
ATOM 917 C CA . HIS A 1 115 ? -2.493 -6.251 0.473 1.00 95.50 115 HIS A CA 1
ATOM 918 C C . HIS A 1 115 ? -1.526 -5.344 -0.318 1.00 95.50 115 HIS A C 1
ATOM 920 O O . HIS A 1 115 ? -0.975 -5.828 -1.312 1.00 95.50 115 HIS A O 1
ATOM 926 N N . PRO A 1 116 ? -1.222 -4.102 0.116 1.00 96.12 116 PRO A N 1
ATOM 927 C CA . PRO A 1 116 ? -0.255 -3.251 -0.579 1.00 96.12 116 PRO A CA 1
ATOM 928 C C . PRO A 1 116 ? 1.168 -3.835 -0.606 1.00 96.12 116 PRO A C 1
ATOM 930 O O . PRO A 1 116 ? 1.838 -3.788 -1.640 1.00 96.12 116 PRO A O 1
ATOM 933 N N . VAL A 1 117 ? 1.609 -4.457 0.495 1.00 97.25 117 VAL A N 1
ATOM 934 C CA . VAL A 1 117 ? 2.938 -5.092 0.589 1.00 97.25 117 VAL A CA 1
ATOM 935 C C . VAL A 1 117 ? 3.045 -6.275 -0.370 1.00 97.25 117 VAL A C 1
ATOM 937 O O . VAL A 1 117 ? 4.029 -6.412 -1.098 1.00 97.25 117 VAL A O 1
ATOM 940 N N . LEU A 1 118 ? 2.009 -7.114 -0.409 1.00 97.31 118 LEU A N 1
ATOM 941 C CA . LEU A 1 118 ? 1.938 -8.254 -1.313 1.00 97.31 118 LEU A CA 1
ATOM 942 C C . LEU A 1 118 ? 1.958 -7.811 -2.779 1.00 97.31 118 LEU A C 1
ATOM 944 O O . LEU A 1 118 ? 2.687 -8.398 -3.575 1.00 97.31 118 LEU A O 1
ATOM 948 N N . ALA A 1 119 ? 1.206 -6.765 -3.132 1.00 97.75 119 ALA A N 1
ATOM 949 C CA . ALA A 1 119 ? 1.199 -6.228 -4.489 1.00 97.75 119 ALA A CA 1
ATOM 950 C C . ALA A 1 119 ? 2.588 -5.726 -4.915 1.00 97.75 119 ALA A C 1
ATOM 952 O O . ALA A 1 119 ? 3.001 -5.968 -6.047 1.00 97.75 119 ALA A O 1
ATOM 953 N N . ASN A 1 120 ? 3.334 -5.089 -4.008 1.00 97.75 120 ASN A N 1
ATOM 954 C CA . ASN A 1 120 ? 4.702 -4.653 -4.280 1.00 97.75 120 ASN A CA 1
ATOM 955 C C . ASN A 1 120 ? 5.659 -5.841 -4.499 1.00 97.75 120 ASN A C 1
ATOM 957 O O . ASN A 1 120 ? 6.356 -5.892 -5.513 1.00 97.75 120 ASN A O 1
ATOM 961 N N . LEU A 1 121 ? 5.623 -6.840 -3.611 1.00 97.38 121 LEU A N 1
ATOM 962 C CA . LEU A 1 121 ? 6.409 -8.072 -3.747 1.00 97.38 121 LEU A CA 1
ATOM 963 C C . LEU A 1 121 ? 6.113 -8.803 -5.068 1.00 97.38 121 LEU A C 1
ATOM 965 O O . LEU A 1 121 ? 7.033 -9.225 -5.770 1.00 97.38 121 LEU A O 1
ATOM 969 N N . GLN A 1 122 ? 4.837 -8.933 -5.432 1.00 97.56 122 GLN A N 1
ATOM 970 C CA . GLN A 1 122 ? 4.423 -9.591 -6.673 1.00 97.56 122 GLN A CA 1
ATOM 971 C C . GLN A 1 122 ? 4.819 -8.791 -7.919 1.00 97.56 122 GLN A C 1
ATOM 973 O O . GLN A 1 122 ? 5.285 -9.385 -8.893 1.00 97.56 122 GLN A O 1
ATOM 978 N N . ALA A 1 123 ? 4.713 -7.460 -7.880 1.00 98.00 123 ALA A N 1
ATOM 979 C CA . ALA A 1 123 ? 5.211 -6.596 -8.946 1.00 98.00 123 ALA A CA 1
ATOM 980 C C . ALA A 1 123 ? 6.721 -6.774 -9.143 1.00 98.00 123 ALA A C 1
ATOM 982 O O . ALA A 1 123 ? 7.171 -6.997 -10.265 1.00 98.00 123 ALA A O 1
ATOM 983 N N . PHE A 1 124 ? 7.500 -6.774 -8.054 1.00 97.94 124 PHE A N 1
ATOM 984 C CA . PHE A 1 124 ? 8.938 -7.038 -8.114 1.00 97.94 124 PHE A CA 1
ATOM 985 C C . PHE A 1 124 ? 9.235 -8.411 -8.730 1.00 97.94 124 PHE A C 1
ATOM 987 O O . PHE A 1 124 ? 10.028 -8.510 -9.665 1.00 97.94 124 PHE A O 1
ATOM 994 N N . GLY A 1 125 ? 8.557 -9.463 -8.264 1.00 96.44 125 GLY A N 1
ATOM 995 C CA . GLY A 1 125 ? 8.709 -10.809 -8.817 1.00 96.44 125 GLY A CA 1
ATOM 996 C C . GLY A 1 125 ? 8.426 -10.884 -10.310 1.00 96.44 125 GLY A C 1
ATOM 997 O O . GLY A 1 125 ? 9.158 -11.547 -11.042 1.00 96.44 125 GLY A O 1
ATOM 998 N N . SER A 1 126 ? 7.402 -10.169 -10.765 1.00 96.88 126 SER A N 1
ATOM 999 C CA . SER A 1 126 ? 7.002 -10.144 -12.169 1.00 96.88 126 SER A CA 1
ATOM 1000 C C . SER A 1 126 ? 8.018 -9.400 -13.044 1.00 96.88 126 SER A C 1
ATOM 1002 O O . SER A 1 126 ? 8.346 -9.866 -14.135 1.00 96.88 126 SER A O 1
ATOM 1004 N N . VAL A 1 127 ? 8.600 -8.304 -12.541 1.00 95.31 127 VAL A N 1
ATOM 1005 C CA . VAL A 1 127 ? 9.703 -7.586 -13.207 1.00 95.31 127 VAL A CA 1
ATOM 1006 C C . VAL A 1 127 ? 10.948 -8.468 -13.326 1.00 95.31 127 VAL A C 1
ATOM 1008 O O . VAL A 1 127 ? 11.536 -8.555 -14.403 1.00 95.31 127 VAL A O 1
ATOM 1011 N N . ILE A 1 128 ? 11.337 -9.166 -12.253 1.00 93.50 128 ILE A N 1
ATOM 1012 C CA . ILE A 1 128 ? 12.504 -10.061 -12.276 1.00 93.50 128 ILE A CA 1
ATOM 1013 C C . ILE A 1 128 ? 12.271 -11.274 -13.180 1.00 93.50 128 ILE A C 1
ATOM 1015 O O . ILE A 1 128 ? 13.177 -11.676 -13.910 1.00 93.50 128 ILE A O 1
ATOM 1019 N N . ALA A 1 129 ? 11.062 -11.840 -13.181 1.00 92.75 129 ALA A N 1
ATOM 1020 C CA . ALA A 1 129 ? 10.709 -12.927 -14.088 1.00 92.75 129 ALA A CA 1
ATOM 1021 C C . ALA A 1 129 ? 10.837 -12.492 -15.557 1.00 92.75 129 ALA A C 1
ATOM 1023 O O . ALA A 1 129 ? 11.475 -13.195 -16.338 1.00 92.75 129 ALA A O 1
ATOM 1024 N N . LEU A 1 130 ? 10.317 -11.308 -15.907 1.00 92.00 130 LEU A N 1
ATOM 1025 C CA . LEU A 1 130 ? 10.442 -10.746 -17.253 1.00 92.00 130 LEU A CA 1
ATOM 1026 C C . LEU A 1 130 ? 11.907 -10.471 -17.627 1.00 92.00 130 LEU A C 1
ATOM 1028 O O . LEU A 1 130 ? 12.327 -10.763 -18.745 1.00 92.00 130 LEU A O 1
ATOM 1032 N N . ARG A 1 131 ? 12.710 -9.953 -16.689 1.00 88.75 131 ARG A N 1
ATOM 1033 C CA . ARG A 1 131 ? 14.153 -9.757 -16.889 1.00 88.75 131 ARG A CA 1
ATOM 1034 C C . ARG A 1 131 ? 14.862 -11.073 -17.206 1.00 88.75 131 ARG A C 1
ATOM 1036 O O . ARG A 1 131 ? 15.618 -11.125 -18.170 1.00 88.75 131 ARG A O 1
ATOM 1043 N N . ASN A 1 132 ? 14.600 -12.128 -16.440 1.00 87.06 132 ASN A N 1
ATOM 1044 C CA . ASN A 1 132 ? 15.233 -13.435 -16.637 1.00 87.06 132 ASN A CA 1
ATOM 1045 C C . ASN A 1 132 ? 14.746 -14.161 -17.905 1.00 87.06 132 ASN A C 1
ATOM 1047 O O . ASN A 1 132 ? 15.472 -14.991 -18.443 1.00 87.06 132 ASN A O 1
ATOM 1051 N N . GLU A 1 133 ? 13.531 -13.872 -18.381 1.00 86.56 133 GLU A N 1
ATOM 1052 C CA . GLU A 1 133 ? 13.025 -14.378 -19.663 1.00 86.56 133 GLU A CA 1
ATOM 1053 C C . GLU A 1 133 ? 13.778 -13.758 -20.849 1.00 86.56 133 GLU A C 1
ATOM 1055 O O . GLU A 1 133 ? 14.158 -14.461 -21.783 1.00 86.56 133 GLU A O 1
ATOM 1060 N N . LEU A 1 134 ? 13.987 -12.439 -20.816 1.00 80.94 134 LEU A N 1
ATOM 1061 C CA . LEU A 1 134 ? 14.523 -11.681 -21.951 1.00 80.94 134 LEU A CA 1
ATOM 1062 C C . LEU A 1 134 ? 16.049 -11.648 -22.002 1.00 80.94 134 LEU A C 1
ATOM 1064 O O . LEU A 1 134 ? 16.635 -11.549 -23.080 1.00 80.94 134 LEU A O 1
ATOM 1068 N N . TYR A 1 135 ? 16.694 -11.728 -20.845 1.00 76.62 135 TYR A N 1
ATOM 1069 C CA . TYR A 1 135 ? 18.140 -11.742 -20.734 1.00 76.62 135 TYR A CA 1
ATOM 1070 C C . TYR A 1 135 ? 18.557 -13.097 -20.188 1.00 76.62 135 TYR A C 1
ATOM 1072 O O . TYR A 1 135 ? 18.171 -13.461 -19.080 1.00 76.62 135 TYR A O 1
ATOM 1080 N N . SER A 1 136 ? 19.351 -13.841 -20.967 1.00 62.12 136 SER A N 1
ATOM 1081 C CA . SER A 1 136 ? 19.965 -15.097 -20.528 1.00 62.12 136 SER A CA 1
ATOM 1082 C C . SER A 1 136 ? 20.877 -14.817 -19.337 1.00 62.12 136 SER A C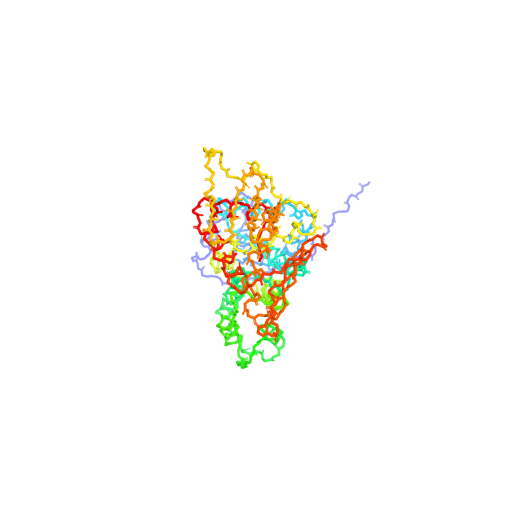 1
ATOM 1084 O O . SER A 1 136 ? 22.046 -14.468 -19.490 1.00 62.12 136 SER A O 1
ATOM 1086 N N . TYR A 1 137 ? 20.302 -14.890 -18.144 1.00 59.28 137 TYR A N 1
ATOM 1087 C CA . TYR A 1 137 ? 20.963 -14.528 -16.909 1.00 59.28 137 TYR A CA 1
ATOM 1088 C C . TYR A 1 137 ? 21.566 -15.780 -16.282 1.00 59.28 137 TYR A C 1
ATOM 1090 O O . TYR A 1 137 ? 20.857 -16.716 -15.918 1.00 59.28 137 TYR A O 1
ATOM 1098 N N . THR A 1 138 ? 22.888 -15.798 -16.144 1.00 54.22 138 THR A N 1
ATOM 1099 C CA . THR A 1 138 ? 23.557 -16.684 -15.192 1.00 54.22 138 THR A CA 1
ATOM 1100 C C . THR A 1 138 ? 23.359 -16.091 -13.808 1.00 54.22 138 THR A C 1
ATOM 1102 O O . THR A 1 138 ? 23.807 -14.969 -13.577 1.00 54.22 138 THR A O 1
ATOM 1105 N N . ASP A 1 139 ? 22.666 -16.828 -12.935 1.00 55.03 139 ASP A N 1
ATOM 1106 C CA . ASP A 1 139 ? 22.333 -16.461 -11.554 1.00 55.03 139 ASP A CA 1
ATOM 1107 C C . ASP A 1 139 ? 23.572 -15.886 -10.846 1.00 55.03 139 ASP A C 1
ATOM 1109 O O . ASP A 1 139 ? 24.483 -16.610 -10.437 1.00 55.03 139 ASP A O 1
ATOM 1113 N N . ASN A 1 140 ? 23.675 -14.557 -10.811 1.00 52.12 140 ASN A N 1
ATOM 1114 C CA . ASN A 1 140 ? 24.876 -13.887 -10.352 1.00 52.12 140 ASN A CA 1
ATOM 1115 C C . ASN A 1 140 ? 24.741 -13.770 -8.831 1.00 52.12 140 ASN A C 1
ATOM 1117 O O . ASN A 1 140 ? 23.978 -12.974 -8.277 1.00 52.12 140 ASN A O 1
ATOM 1121 N N . THR A 1 141 ? 25.479 -14.612 -8.114 1.00 54.50 141 THR A N 1
ATOM 1122 C CA . THR A 1 141 ? 25.557 -14.606 -6.643 1.00 54.50 141 THR A CA 1
ATOM 1123 C C . THR A 1 141 ? 26.173 -13.305 -6.089 1.00 54.50 141 THR A C 1
ATOM 1125 O O . THR A 1 141 ? 26.207 -13.075 -4.872 1.00 54.50 141 THR A O 1
ATOM 1128 N N . GLU A 1 142 ? 26.598 -12.400 -6.975 1.00 57.88 142 GLU A N 1
ATOM 1129 C CA . GLU A 1 142 ? 27.187 -11.092 -6.699 1.00 57.88 142 GLU A CA 1
ATOM 1130 C C . GLU A 1 142 ? 26.385 -9.952 -7.363 1.00 57.88 142 GLU A C 1
ATOM 1132 O O . GLU A 1 142 ? 25.746 -10.129 -8.398 1.00 57.88 142 GLU A O 1
ATOM 1137 N N . GLY A 1 143 ? 26.390 -8.757 -6.759 1.00 76.44 143 GLY A N 1
ATOM 1138 C CA . GLY A 1 143 ? 25.696 -7.576 -7.294 1.00 76.44 143 GLY A CA 1
ATOM 1139 C C . GLY A 1 143 ? 24.237 -7.421 -6.838 1.00 76.44 143 GLY A C 1
ATOM 1140 O O . GLY A 1 143 ? 23.914 -7.628 -5.666 1.00 76.44 143 GLY A O 1
ATOM 1141 N N . ARG A 1 144 ? 23.348 -6.997 -7.748 1.00 84.94 144 ARG A N 1
ATOM 1142 C CA . ARG A 1 144 ? 21.956 -6.609 -7.433 1.00 84.94 144 ARG A CA 1
ATOM 1143 C C . ARG A 1 144 ? 21.099 -7.745 -6.891 1.00 84.94 144 ARG A C 1
ATOM 1145 O O . ARG A 1 144 ? 20.292 -7.516 -6.001 1.00 84.94 144 ARG A O 1
ATOM 1152 N N . ASP A 1 145 ? 21.336 -8.975 -7.324 1.00 86.94 145 ASP A N 1
ATOM 1153 C CA . ASP A 1 145 ? 20.569 -10.120 -6.834 1.00 86.94 145 ASP A CA 1
ATOM 1154 C C . ASP A 1 145 ? 20.884 -10.406 -5.359 1.00 86.94 145 ASP A C 1
ATOM 1156 O O . ASP A 1 145 ? 19.993 -10.737 -4.578 1.00 86.94 145 ASP A O 1
ATOM 1160 N N . ARG A 1 146 ? 22.132 -10.172 -4.919 1.00 86.38 146 ARG A N 1
ATOM 1161 C CA . ARG A 1 146 ? 22.489 -10.182 -3.489 1.00 86.38 146 ARG A CA 1
ATOM 1162 C C . ARG A 1 146 ? 21.760 -9.073 -2.729 1.00 86.38 146 ARG A C 1
ATOM 1164 O O . ARG A 1 146 ? 21.254 -9.327 -1.640 1.00 86.38 146 ARG A O 1
ATOM 1171 N N . TYR A 1 147 ? 21.678 -7.880 -3.313 1.00 89.62 147 TYR A N 1
ATOM 1172 C CA . TYR A 1 147 ? 20.940 -6.756 -2.740 1.00 89.62 147 TYR A CA 1
ATOM 1173 C C . TYR A 1 147 ? 19.440 -7.068 -2.579 1.00 89.62 147 TYR A C 1
ATOM 1175 O O . TYR A 1 147 ? 18.900 -6.911 -1.485 1.00 89.62 147 TYR A O 1
ATOM 1183 N N . TYR A 1 148 ? 18.783 -7.600 -3.615 1.00 92.38 148 TYR A N 1
ATOM 1184 C CA . TYR A 1 148 ? 17.373 -7.995 -3.554 1.00 92.38 148 TYR A CA 1
ATOM 1185 C C . TYR A 1 148 ? 17.127 -9.091 -2.517 1.00 92.38 148 TYR A C 1
ATOM 1187 O O . TYR A 1 148 ? 16.227 -8.962 -1.689 1.00 92.38 148 TYR A O 1
ATOM 1195 N N . ARG A 1 149 ? 17.959 -10.142 -2.499 1.00 90.69 149 ARG A N 1
ATOM 1196 C CA . ARG A 1 149 ? 17.864 -11.210 -1.489 1.00 90.69 149 ARG A CA 1
ATOM 1197 C C . ARG A 1 149 ? 18.008 -10.672 -0.063 1.00 90.69 149 ARG A C 1
ATOM 1199 O O . ARG A 1 149 ? 17.298 -11.140 0.820 1.00 90.69 149 ARG A O 1
ATOM 1206 N N . GLY A 1 150 ? 18.889 -9.692 0.158 1.00 88.69 150 GLY A N 1
ATOM 1207 C CA . GLY A 1 150 ? 19.064 -9.047 1.462 1.00 88.69 150 GLY A CA 1
ATOM 1208 C C . GLY A 1 150 ? 17.822 -8.282 1.930 1.00 88.69 150 GLY A C 1
ATOM 1209 O O . GLY A 1 150 ? 17.455 -8.370 3.098 1.00 88.69 150 GLY A O 1
ATOM 1210 N N . ASN A 1 151 ? 17.142 -7.592 1.015 1.00 92.06 151 ASN A N 1
ATOM 1211 C CA . ASN A 1 151 ? 15.963 -6.776 1.320 1.00 92.06 151 ASN A CA 1
ATOM 1212 C C . ASN A 1 151 ? 14.653 -7.572 1.442 1.00 92.06 151 ASN A C 1
ATOM 1214 O O . ASN A 1 151 ? 13.755 -7.153 2.166 1.00 92.06 151 ASN A O 1
ATOM 1218 N N . LEU A 1 152 ? 14.525 -8.719 0.765 1.00 90.12 152 LEU A N 1
ATOM 1219 C CA . LEU A 1 152 ? 13.341 -9.586 0.880 1.00 90.12 152 LEU A CA 1
ATOM 1220 C C . LEU A 1 152 ? 13.240 -10.295 2.243 1.00 90.12 152 LEU A C 1
ATOM 1222 O O . LEU A 1 152 ? 12.182 -10.826 2.579 1.00 90.12 152 LEU A O 1
ATOM 1226 N N . GLY A 1 153 ? 14.322 -10.313 3.028 1.00 77.88 153 GLY A N 1
ATOM 1227 C CA . GLY A 1 153 ? 14.379 -11.011 4.309 1.00 77.88 153 GLY A CA 1
ATOM 1228 C C . GLY A 1 153 ? 14.188 -12.532 4.184 1.00 77.88 153 GLY A C 1
ATOM 1229 O O . GLY A 1 153 ? 14.448 -13.138 3.144 1.00 77.88 153 GLY A O 1
ATOM 1230 N N . GLY A 1 154 ? 13.748 -13.162 5.277 1.00 63.66 154 GLY A N 1
ATOM 1231 C CA . GLY A 1 154 ? 13.384 -14.584 5.320 1.00 63.66 154 GLY A CA 1
ATOM 1232 C C . GLY A 1 154 ? 14.554 -15.570 5.469 1.00 63.66 154 GLY A C 1
ATOM 1233 O O . GLY A 1 154 ? 15.683 -15.327 5.034 1.00 63.66 154 GLY A O 1
ATOM 1234 N N . GLN A 1 155 ? 14.264 -16.718 6.086 1.00 59.50 155 GLN A N 1
ATOM 1235 C CA . GLN A 1 155 ? 15.171 -17.868 6.185 1.00 59.50 155 GLN A CA 1
ATOM 1236 C C . GLN A 1 155 ? 15.111 -18.693 4.882 1.00 59.50 155 GLN A C 1
ATOM 1238 O O . GLN A 1 155 ? 14.023 -18.922 4.354 1.00 59.50 155 GLN A O 1
ATOM 1243 N N . GLY A 1 156 ? 16.267 -19.138 4.372 1.00 57.19 156 GLY A N 1
ATOM 1244 C CA . GLY A 1 156 ? 16.372 -20.048 3.214 1.00 57.19 156 GLY A CA 1
ATOM 1245 C C . GLY A 1 156 ? 16.229 -19.409 1.821 1.00 57.19 156 GLY A C 1
ATOM 1246 O O . GLY A 1 156 ? 15.807 -18.257 1.706 1.00 57.19 156 GLY A O 1
ATOM 1247 N N . GLY A 1 157 ? 16.606 -20.171 0.786 1.00 62.88 157 GLY A N 1
ATOM 1248 C CA . GLY A 1 157 ? 16.558 -19.810 -0.640 1.00 62.88 157 GLY A CA 1
ATOM 1249 C C . GLY A 1 157 ? 17.838 -19.143 -1.150 1.00 62.88 157 GLY A C 1
ATOM 1250 O O . GLY A 1 157 ? 18.230 -18.093 -0.634 1.00 62.88 157 GLY A O 1
ATOM 1251 N N . ASP A 1 158 ? 18.448 -19.725 -2.182 1.00 74.94 158 ASP A N 1
ATOM 1252 C CA . ASP A 1 158 ? 19.646 -19.172 -2.833 1.00 74.94 158 ASP A CA 1
ATOM 1253 C C . ASP A 1 158 ? 19.263 -18.252 -4.003 1.00 74.94 158 ASP A C 1
ATOM 1255 O O . ASP A 1 158 ? 19.989 -17.308 -4.332 1.00 74.94 158 ASP A O 1
ATOM 1259 N N . SER A 1 159 ? 18.072 -18.451 -4.576 1.00 86.06 159 SER A N 1
ATOM 1260 C CA . SER A 1 159 ? 17.535 -17.638 -5.671 1.00 86.06 159 SER A CA 1
ATOM 1261 C C . SER A 1 159 ? 16.552 -16.557 -5.194 1.00 86.06 159 SER A C 1
ATOM 1263 O O . SER A 1 159 ? 15.875 -16.691 -4.169 1.00 86.06 159 SER A O 1
ATOM 1265 N N . ILE A 1 160 ? 16.402 -15.480 -5.980 1.00 89.12 160 ILE A N 1
ATOM 1266 C CA . ILE A 1 160 ? 15.376 -14.444 -5.738 1.00 89.12 160 ILE A CA 1
ATOM 1267 C C . ILE A 1 160 ? 13.972 -15.057 -5.727 1.00 89.12 160 ILE A C 1
ATOM 1269 O O . ILE A 1 160 ? 13.140 -14.678 -4.905 1.00 89.12 160 ILE A O 1
ATOM 1273 N N . LYS A 1 161 ? 13.705 -16.014 -6.623 1.00 89.75 161 LYS A N 1
ATOM 1274 C CA . LYS A 1 161 ? 12.396 -16.662 -6.754 1.00 89.75 161 LYS A CA 1
ATOM 1275 C C . LYS A 1 161 ? 11.993 -17.384 -5.467 1.00 89.75 161 LYS A C 1
ATOM 1277 O O . LYS A 1 161 ? 10.868 -17.221 -5.003 1.00 89.75 161 LYS A O 1
ATOM 1282 N N . GLU A 1 162 ? 12.908 -18.150 -4.879 1.00 89.56 162 GLU A N 1
ATOM 1283 C CA . GLU A 1 162 ? 12.668 -18.864 -3.620 1.00 89.56 162 GLU A CA 1
ATOM 1284 C C . GLU A 1 162 ? 12.509 -17.898 -2.447 1.00 89.56 162 GLU A C 1
ATOM 1286 O O . GLU A 1 162 ? 11.573 -18.040 -1.659 1.00 89.56 162 GLU A O 1
ATOM 1291 N N . LYS A 1 163 ? 13.372 -16.876 -2.365 1.00 90.50 163 LYS A N 1
ATOM 1292 C CA . LYS A 1 163 ? 13.269 -15.818 -1.351 1.00 90.50 163 LYS A CA 1
ATOM 1293 C C . LYS A 1 163 ? 11.927 -15.102 -1.414 1.00 90.50 163 LYS A C 1
ATOM 1295 O O . LYS A 1 163 ? 11.283 -14.925 -0.386 1.00 90.50 163 LYS A O 1
ATOM 1300 N N . LEU A 1 164 ? 11.475 -14.742 -2.612 1.00 92.38 164 LEU A N 1
ATOM 1301 C CA . LEU A 1 164 ? 10.194 -14.078 -2.818 1.00 92.38 164 LEU A CA 1
ATOM 1302 C C . LEU A 1 164 ? 9.011 -14.979 -2.443 1.00 92.38 164 LEU A C 1
ATOM 1304 O O . LEU A 1 164 ? 8.069 -14.512 -1.801 1.00 92.38 164 LEU A O 1
ATOM 1308 N N . ALA A 1 165 ? 9.061 -16.263 -2.811 1.00 91.75 165 ALA A N 1
ATOM 1309 C CA . ALA A 1 165 ? 8.036 -17.235 -2.436 1.00 91.75 165 ALA A CA 1
ATOM 1310 C C . ALA A 1 165 ? 7.960 -17.404 -0.910 1.00 91.75 165 ALA A C 1
ATOM 1312 O O . ALA A 1 165 ? 6.869 -17.351 -0.343 1.00 91.75 165 ALA A O 1
ATOM 1313 N N . SER A 1 166 ? 9.112 -17.522 -0.242 1.00 91.25 166 SER A N 1
ATOM 1314 C CA . SER A 1 166 ? 9.218 -17.587 1.221 1.00 91.25 166 SER A CA 1
ATOM 1315 C C . SER A 1 166 ? 8.681 -16.314 1.886 1.00 91.25 166 SER A C 1
ATOM 1317 O O . SER A 1 166 ? 7.831 -16.392 2.777 1.00 91.25 166 SER A O 1
ATOM 1319 N N . ALA A 1 167 ? 9.087 -15.134 1.407 1.00 91.94 167 ALA A N 1
ATOM 1320 C CA . ALA A 1 167 ? 8.610 -13.842 1.902 1.00 91.94 167 ALA A CA 1
ATOM 1321 C C . ALA A 1 167 ? 7.090 -13.685 1.733 1.00 91.94 167 ALA A C 1
ATOM 1323 O O . ALA A 1 167 ? 6.399 -13.274 2.659 1.00 91.94 167 ALA A O 1
ATOM 1324 N N . THR A 1 168 ? 6.543 -14.081 0.583 1.00 92.56 168 THR A N 1
ATOM 1325 C CA . THR A 1 168 ? 5.098 -14.018 0.311 1.00 92.56 168 THR A CA 1
ATOM 1326 C C . THR A 1 168 ? 4.295 -14.990 1.180 1.00 92.56 168 THR A C 1
ATOM 1328 O O . THR A 1 168 ? 3.235 -14.630 1.701 1.00 92.56 168 THR A O 1
ATOM 1331 N N . ALA A 1 169 ? 4.795 -16.217 1.354 1.00 90.94 169 ALA A N 1
ATOM 1332 C CA . ALA A 1 169 ? 4.136 -17.253 2.146 1.00 90.94 169 ALA A CA 1
ATOM 1333 C C . ALA A 1 169 ? 4.156 -16.943 3.651 1.00 90.94 169 ALA A C 1
ATOM 1335 O O . ALA A 1 169 ? 3.177 -17.210 4.343 1.00 90.94 169 ALA A O 1
ATOM 1336 N N . SER A 1 170 ? 5.248 -16.356 4.148 1.00 90.00 170 SER A N 1
ATOM 1337 C CA . SER A 1 170 ? 5.422 -15.992 5.562 1.00 90.00 170 SER A CA 1
ATOM 1338 C C . SER A 1 170 ? 4.909 -14.596 5.920 1.00 90.00 170 SER A C 1
ATOM 1340 O O . SER A 1 170 ? 4.921 -14.221 7.095 1.00 90.00 170 SER A O 1
ATOM 1342 N N . LEU A 1 171 ? 4.445 -13.821 4.933 1.00 92.38 171 LEU A N 1
ATOM 1343 C CA . LEU A 1 171 ? 3.866 -12.505 5.168 1.00 92.38 171 LEU A CA 1
ATOM 1344 C C . LEU A 1 171 ? 2.693 -12.646 6.155 1.00 92.38 171 LEU A C 1
ATOM 1346 O O . LEU A 1 171 ? 1.873 -13.555 6.021 1.00 92.38 171 LEU A O 1
ATOM 1350 N N . LYS A 1 172 ? 2.596 -11.761 7.149 1.00 92.56 172 LYS A N 1
ATOM 1351 C CA . LYS A 1 172 ? 1.458 -11.719 8.086 1.00 92.56 172 LYS A CA 1
ATOM 1352 C C . LYS A 1 172 ? 0.264 -10.990 7.450 1.00 92.56 172 LYS A C 1
ATOM 1354 O O . LYS A 1 172 ? 0.396 -10.409 6.374 1.00 92.56 172 LYS A O 1
ATOM 1359 N N . GLU A 1 173 ? -0.897 -11.006 8.102 1.00 92.38 173 GLU A N 1
ATOM 1360 C CA . GLU A 1 173 ? -2.029 -10.146 7.702 1.00 92.38 173 GLU A CA 1
ATOM 1361 C C . GLU A 1 173 ? -1.736 -8.658 7.962 1.00 92.38 173 GLU A C 1
ATOM 1363 O O . GLU A 1 173 ? -2.123 -7.788 7.188 1.00 92.38 173 GLU A O 1
ATOM 1368 N N . PHE A 1 174 ? -0.960 -8.380 9.011 1.00 94.44 174 PHE A N 1
ATOM 1369 C CA . PHE A 1 174 ? -0.491 -7.040 9.351 1.00 94.44 174 PHE A CA 1
ATOM 1370 C C . PHE A 1 174 ? 1.036 -7.041 9.485 1.00 94.44 174 PHE A C 1
ATOM 1372 O O . PHE A 1 174 ? 1.558 -7.110 10.604 1.00 94.44 174 PHE A O 1
ATOM 1379 N N . PRO A 1 175 ? 1.786 -7.070 8.366 1.00 94.50 175 PRO A N 1
ATOM 1380 C CA . PRO A 1 175 ? 3.245 -7.085 8.405 1.00 94.50 175 PRO A CA 1
ATOM 1381 C C . PRO A 1 175 ? 3.811 -5.823 9.063 1.00 94.50 175 PRO A C 1
ATOM 1383 O O . PRO A 1 175 ? 3.187 -4.759 9.043 1.00 94.50 175 PRO A O 1
ATOM 1386 N N . TYR A 1 176 ? 5.016 -5.934 9.627 1.00 94.69 176 TYR A N 1
ATOM 1387 C CA . TYR A 1 176 ? 5.720 -4.768 10.152 1.00 94.69 176 TYR A CA 1
ATOM 1388 C C . TYR A 1 176 ? 6.048 -3.784 9.031 1.00 94.69 176 TYR A C 1
ATOM 1390 O O . TYR A 1 176 ? 6.477 -4.183 7.944 1.00 94.69 176 TYR A O 1
ATOM 1398 N N . CYS A 1 177 ? 5.921 -2.494 9.327 1.00 95.06 177 CYS A N 1
ATOM 1399 C CA . CYS A 1 177 ? 6.242 -1.444 8.371 1.00 95.06 177 CYS A CA 1
ATOM 1400 C C . CYS A 1 177 ? 7.714 -1.482 7.938 1.00 95.06 177 CYS A C 1
ATOM 1402 O O . CYS A 1 177 ? 8.007 -1.269 6.768 1.00 95.06 177 CYS A O 1
ATOM 1404 N N . SER A 1 178 ? 8.634 -1.825 8.845 1.00 94.44 178 SER A N 1
ATOM 1405 C CA . SER A 1 178 ? 10.059 -1.965 8.519 1.00 94.44 178 SER A CA 1
ATOM 1406 C C . SER A 1 178 ? 10.301 -3.047 7.466 1.00 94.44 178 SER A C 1
ATOM 1408 O O . SER A 1 178 ? 11.034 -2.828 6.509 1.00 94.44 178 SER A O 1
ATOM 1410 N N . PHE A 1 179 ? 9.641 -4.203 7.585 1.00 94.88 179 PHE A N 1
ATOM 1411 C CA . PHE A 1 179 ? 9.713 -5.243 6.560 1.00 94.88 179 PHE A CA 1
ATOM 1412 C C . PHE A 1 179 ? 9.178 -4.735 5.214 1.00 94.88 179 PHE A C 1
ATOM 1414 O O . PHE A 1 179 ? 9.822 -4.935 4.186 1.00 94.88 179 PHE A O 1
ATOM 1421 N N . ALA A 1 180 ? 8.028 -4.056 5.217 1.00 96.25 180 ALA A N 1
ATOM 1422 C CA . ALA A 1 180 ? 7.436 -3.494 4.005 1.00 96.25 180 ALA A CA 1
ATOM 1423 C C . ALA A 1 180 ? 8.336 -2.433 3.341 1.00 96.25 180 ALA A C 1
ATOM 1425 O O . ALA A 1 180 ? 8.477 -2.413 2.116 1.00 96.25 180 ALA A O 1
ATOM 1426 N N . GLU A 1 181 ? 9.002 -1.596 4.138 1.00 96.50 181 GLU A N 1
ATOM 1427 C CA . GLU A 1 181 ? 9.992 -0.621 3.681 1.00 96.50 181 GLU A CA 1
ATOM 1428 C C . GLU A 1 181 ? 11.156 -1.308 2.954 1.00 96.50 181 GLU A C 1
ATOM 1430 O O . GLU A 1 181 ? 11.441 -0.972 1.804 1.00 96.50 181 GLU A O 1
ATOM 1435 N N . PHE A 1 182 ? 11.786 -2.313 3.573 1.00 95.00 182 PHE A N 1
ATOM 1436 C CA . PHE A 1 182 ? 12.889 -3.045 2.941 1.00 95.00 182 PHE A CA 1
ATOM 1437 C C . PHE A 1 182 ? 12.437 -3.784 1.677 1.00 95.00 182 PHE A C 1
ATOM 1439 O O . PHE A 1 182 ? 13.076 -3.660 0.632 1.00 95.00 182 PHE A O 1
ATOM 1446 N N . ALA A 1 183 ? 11.313 -4.500 1.742 1.00 94.19 183 ALA A N 1
ATOM 1447 C CA . ALA A 1 183 ? 10.779 -5.265 0.621 1.00 94.19 183 ALA A CA 1
ATOM 1448 C C . ALA A 1 183 ? 10.425 -4.376 -0.583 1.00 94.19 183 ALA A C 1
ATOM 1450 O O . ALA A 1 183 ? 10.751 -4.717 -1.722 1.00 94.19 183 ALA A O 1
ATOM 1451 N N . SER A 1 184 ? 9.796 -3.221 -0.341 1.00 96.88 184 SER A N 1
ATOM 1452 C CA . SER A 1 184 ? 9.363 -2.304 -1.406 1.00 96.88 184 SER A CA 1
ATOM 1453 C C . SER A 1 184 ? 10.516 -1.687 -2.196 1.00 96.88 184 SER A C 1
ATOM 1455 O O . SER A 1 184 ? 10.372 -1.392 -3.386 1.00 96.88 184 SER A O 1
ATOM 1457 N N . ARG A 1 185 ? 11.688 -1.571 -1.565 1.00 95.31 185 ARG A N 1
ATOM 1458 C CA . ARG A 1 185 ? 12.913 -1.069 -2.189 1.00 95.31 185 ARG A CA 1
ATOM 1459 C C . ARG A 1 185 ? 13.396 -1.949 -3.344 1.00 95.31 185 ARG A C 1
ATOM 1461 O O . ARG A 1 185 ? 14.048 -1.460 -4.263 1.00 95.31 185 ARG A O 1
ATOM 1468 N N . CYS A 1 186 ? 13.064 -3.243 -3.335 1.00 96.50 186 CYS A N 1
ATOM 1469 C CA . CYS A 1 186 ? 13.402 -4.154 -4.427 1.00 96.50 186 CYS A CA 1
ATOM 1470 C C . CYS A 1 186 ? 12.759 -3.723 -5.750 1.00 96.50 186 CYS A C 1
ATOM 1472 O O . CYS A 1 186 ? 13.451 -3.670 -6.765 1.00 96.50 186 CYS A O 1
ATOM 1474 N N . LEU A 1 187 ? 11.467 -3.372 -5.742 1.00 97.69 187 LEU A N 1
ATOM 1475 C CA . LEU A 1 187 ? 10.757 -2.917 -6.940 1.00 97.69 187 LEU A CA 1
ATOM 1476 C C . LEU A 1 187 ? 11.277 -1.564 -7.437 1.00 97.69 187 LEU A C 1
ATOM 1478 O O . LEU A 1 187 ? 11.505 -1.405 -8.635 1.00 97.69 187 LEU A O 1
ATOM 1482 N N . GLU A 1 188 ? 11.485 -0.611 -6.523 1.00 95.81 188 GLU A N 1
ATOM 1483 C CA . GLU A 1 188 ? 12.048 0.709 -6.840 1.00 95.81 188 GLU A CA 1
ATOM 1484 C C . GLU A 1 188 ? 13.390 0.566 -7.569 1.00 95.81 188 GLU A C 1
ATOM 1486 O O . GLU A 1 188 ? 13.579 1.091 -8.668 1.00 95.81 188 GLU A O 1
ATOM 1491 N N . VAL A 1 189 ? 14.314 -0.195 -6.977 1.00 93.44 189 VAL A N 1
ATOM 1492 C CA . VAL A 1 189 ? 15.646 -0.420 -7.541 1.00 93.44 189 VAL A CA 1
ATOM 1493 C C . VAL A 1 189 ? 15.562 -1.221 -8.837 1.00 93.44 189 VAL A C 1
ATOM 1495 O O . VAL A 1 189 ? 16.312 -0.936 -9.766 1.00 93.44 189 VAL A O 1
ATOM 1498 N N . ALA A 1 190 ? 14.650 -2.191 -8.944 1.00 93.12 190 ALA A N 1
ATOM 1499 C CA . ALA A 1 190 ? 14.475 -2.954 -10.174 1.00 93.12 190 ALA A CA 1
ATOM 1500 C C . ALA A 1 190 ? 14.057 -2.057 -11.350 1.00 93.12 190 ALA A C 1
ATOM 1502 O O . ALA A 1 190 ? 14.694 -2.075 -12.398 1.00 93.12 190 ALA A O 1
ATOM 1503 N N . LEU A 1 191 ? 13.042 -1.210 -11.172 1.00 92.56 191 LEU A N 1
ATOM 1504 C CA . LEU A 1 191 ? 12.555 -0.327 -12.239 1.00 92.56 191 LEU A CA 1
ATOM 1505 C C . LEU A 1 191 ? 13.535 0.798 -12.595 1.00 92.56 191 LEU A C 1
ATOM 1507 O O . LEU A 1 191 ? 13.518 1.286 -13.726 1.00 92.56 191 LEU A O 1
ATOM 1511 N N . ARG A 1 192 ? 14.415 1.194 -11.672 1.00 86.88 192 ARG A N 1
ATOM 1512 C CA . ARG A 1 192 ? 15.465 2.181 -11.949 1.00 86.88 192 ARG A CA 1
ATOM 1513 C C . ARG A 1 192 ? 16.671 1.557 -12.644 1.00 86.88 192 ARG A C 1
ATOM 1515 O O . ARG A 1 192 ? 17.093 2.053 -13.681 1.00 86.88 192 ARG A O 1
ATOM 1522 N N . ASP A 1 193 ? 17.190 0.461 -12.101 1.00 84.69 193 ASP A N 1
ATOM 1523 C CA . ASP A 1 193 ? 18.538 0.007 -12.436 1.00 84.69 193 ASP A CA 1
ATOM 1524 C C . ASP A 1 193 ? 18.540 -1.163 -13.431 1.00 84.69 193 ASP A C 1
ATOM 1526 O O . ASP A 1 193 ? 19.522 -1.327 -14.159 1.00 84.69 193 ASP A O 1
ATOM 1530 N N . GLU A 1 194 ? 17.518 -2.038 -13.448 1.00 84.00 194 GLU A N 1
ATOM 1531 C CA . GLU A 1 194 ? 17.513 -3.252 -14.297 1.00 84.00 194 GLU A CA 1
ATOM 1532 C C . GLU A 1 194 ? 17.630 -2.923 -15.782 1.00 84.00 194 GLU A C 1
ATOM 1534 O O . GLU A 1 194 ? 17.190 -1.846 -16.191 1.00 84.00 194 GLU A O 1
ATOM 1539 N N . PRO A 1 195 ? 18.192 -3.831 -16.606 1.00 73.38 195 PRO A N 1
ATOM 1540 C CA . PRO A 1 195 ? 18.223 -3.648 -18.047 1.00 73.38 195 PRO A CA 1
ATOM 1541 C C . PRO A 1 195 ? 16.855 -3.260 -18.590 1.00 73.38 195 PRO A C 1
ATOM 1543 O O . PRO A 1 195 ? 15.802 -3.561 -18.006 1.00 73.38 195 PRO A O 1
ATOM 1546 N N . THR A 1 196 ? 16.863 -2.572 -19.721 1.00 76.69 196 THR A N 1
ATOM 1547 C CA . THR A 1 196 ? 15.609 -2.067 -20.230 1.00 76.69 196 THR A CA 1
ATOM 1548 C C . THR A 1 196 ? 14.699 -3.167 -20.770 1.00 76.69 196 THR A C 1
ATOM 1550 O O . THR A 1 196 ? 14.896 -3.688 -21.859 1.00 76.69 196 THR A O 1
ATOM 1553 N N . LEU A 1 197 ? 13.613 -3.408 -20.043 1.00 82.94 197 LEU A N 1
ATOM 1554 C CA . LEU A 1 197 ? 12.513 -4.269 -20.455 1.00 82.94 197 LEU A CA 1
ATOM 1555 C C . LEU A 1 197 ? 11.592 -3.562 -21.477 1.00 82.94 197 LEU A C 1
ATOM 1557 O O . LEU A 1 197 ? 11.326 -2.367 -21.311 1.00 82.94 197 LEU A O 1
ATOM 1561 N N . PRO A 1 198 ? 11.065 -4.276 -22.494 1.00 82.56 198 PRO A N 1
ATOM 1562 C CA . PRO A 1 198 ? 10.079 -3.747 -23.437 1.00 82.56 198 PRO A CA 1
ATOM 1563 C C . PRO A 1 198 ? 8.865 -3.156 -22.715 1.00 82.56 198 PRO A C 1
ATOM 1565 O O . PRO A 1 198 ? 8.321 -3.772 -21.795 1.00 82.56 198 PRO A O 1
ATOM 1568 N N . ALA A 1 199 ? 8.456 -1.949 -23.110 1.00 84.38 199 ALA A N 1
ATOM 1569 C CA . ALA A 1 199 ? 7.458 -1.170 -22.377 1.00 84.38 199 ALA A CA 1
ATOM 1570 C C . ALA A 1 199 ? 6.081 -1.848 -22.333 1.00 84.38 199 ALA A C 1
ATOM 1572 O O . ALA A 1 199 ? 5.422 -1.818 -21.298 1.00 84.38 199 ALA A O 1
ATOM 1573 N N . ASP A 1 200 ? 5.655 -2.477 -23.424 1.00 86.81 200 ASP A N 1
ATOM 1574 C CA . ASP A 1 200 ? 4.423 -3.264 -23.521 1.00 86.81 200 ASP A CA 1
ATOM 1575 C C . ASP A 1 200 ? 4.428 -4.434 -22.527 1.00 86.81 200 ASP A C 1
ATOM 1577 O O . ASP A 1 200 ? 3.566 -4.509 -21.652 1.00 86.81 200 ASP A O 1
ATOM 1581 N N . ARG A 1 201 ? 5.474 -5.264 -22.568 1.00 90.31 201 ARG A N 1
ATOM 1582 C CA . ARG A 1 201 ? 5.650 -6.421 -21.683 1.00 90.31 201 ARG A CA 1
ATOM 1583 C C . ARG A 1 201 ? 5.745 -6.008 -20.220 1.00 90.31 201 ARG A C 1
ATOM 1585 O O . ARG A 1 201 ? 5.154 -6.651 -19.357 1.00 90.31 201 ARG A O 1
ATOM 1592 N N . LEU A 1 202 ? 6.476 -4.929 -19.936 1.00 91.44 202 LEU A N 1
ATOM 1593 C CA . LEU A 1 202 ? 6.605 -4.385 -18.588 1.00 91.44 202 LEU A CA 1
ATOM 1594 C C . LEU A 1 202 ? 5.253 -3.881 -18.064 1.00 91.44 202 LEU A C 1
ATOM 1596 O O . LEU A 1 202 ? 4.900 -4.137 -16.915 1.00 91.44 202 LEU A O 1
ATOM 1600 N N . ASN A 1 203 ? 4.471 -3.200 -18.902 1.00 92.62 203 ASN A N 1
ATOM 1601 C CA . ASN A 1 203 ? 3.125 -2.769 -18.539 1.00 92.62 203 ASN A CA 1
ATOM 1602 C C . ASN A 1 203 ? 2.194 -3.955 -18.285 1.00 92.62 203 ASN A C 1
ATOM 1604 O O . ASN A 1 203 ? 1.427 -3.901 -17.327 1.00 92.62 203 ASN A O 1
ATOM 1608 N N . ASP A 1 204 ? 2.264 -5.011 -19.094 1.00 94.19 204 ASP A N 1
ATOM 1609 C CA . ASP A 1 204 ? 1.432 -6.204 -18.926 1.00 94.19 204 ASP A CA 1
ATOM 1610 C C . ASP A 1 204 ? 1.681 -6.881 -17.577 1.00 94.19 204 ASP A C 1
ATOM 1612 O O . ASP A 1 204 ? 0.731 -7.177 -16.850 1.00 94.19 204 ASP A O 1
ATOM 1616 N N . VAL A 1 205 ? 2.952 -7.058 -17.200 1.00 96.19 205 VAL A N 1
ATOM 1617 C CA . VAL A 1 205 ? 3.308 -7.701 -15.927 1.00 96.19 205 VAL A CA 1
ATOM 1618 C C . VAL A 1 205 ? 3.062 -6.799 -14.712 1.00 96.19 205 VAL A C 1
ATOM 1620 O O . VAL A 1 205 ? 2.772 -7.295 -13.627 1.00 96.19 205 VAL A O 1
ATOM 1623 N N . MET A 1 206 ? 3.137 -5.474 -14.874 1.00 96.12 206 MET A N 1
ATOM 1624 C CA . MET A 1 206 ? 2.896 -4.519 -13.784 1.00 96.12 206 MET A CA 1
ATOM 1625 C C . MET A 1 206 ? 1.410 -4.239 -13.550 1.00 96.12 206 MET A C 1
ATOM 1627 O O . MET A 1 206 ? 1.007 -3.978 -12.414 1.00 96.12 206 MET A O 1
ATOM 1631 N N . ARG A 1 207 ? 0.581 -4.286 -14.601 1.00 94.81 207 ARG A N 1
ATOM 1632 C CA . ARG A 1 207 ? -0.830 -3.867 -14.580 1.00 94.81 207 ARG A CA 1
ATOM 1633 C C . ARG A 1 207 ? -1.658 -4.447 -13.428 1.00 94.81 207 ARG A C 1
ATOM 1635 O O . ARG A 1 207 ? -2.385 -3.659 -12.822 1.00 94.81 207 ARG A O 1
ATOM 1642 N N . PRO A 1 208 ? -1.549 -5.740 -13.060 1.00 96.12 208 PRO A N 1
ATOM 1643 C CA . PRO A 1 208 ? -2.312 -6.303 -11.942 1.00 96.12 208 PRO A CA 1
ATOM 1644 C C . PRO A 1 208 ? -2.013 -5.643 -10.588 1.00 96.12 208 PRO A C 1
ATOM 1646 O O . PRO A 1 208 ? -2.832 -5.707 -9.675 1.00 96.12 208 PRO A O 1
ATOM 1649 N N . HIS A 1 209 ? -0.851 -5.004 -10.454 1.00 97.31 209 HIS A N 1
ATOM 1650 C CA . HIS A 1 209 ? -0.346 -4.456 -9.197 1.00 97.31 209 HIS A CA 1
ATOM 1651 C C . HIS A 1 209 ? -0.439 -2.926 -9.128 1.00 97.31 209 HIS A C 1
ATOM 1653 O O . HIS A 1 209 ? -0.359 -2.349 -8.042 1.00 97.31 209 HIS A O 1
ATOM 1659 N N . LEU A 1 210 ? -0.637 -2.257 -10.270 1.00 96.31 210 LEU A N 1
ATOM 1660 C CA . LEU A 1 210 ? -0.593 -0.797 -10.368 1.00 96.31 210 LEU A CA 1
ATOM 1661 C C . LEU A 1 210 ? -1.620 -0.094 -9.482 1.00 96.31 210 LEU A C 1
ATOM 1663 O O . LEU A 1 210 ? -1.282 0.925 -8.894 1.00 96.31 210 LEU A O 1
ATOM 1667 N N . ALA A 1 211 ? -2.833 -0.627 -9.323 1.00 96.69 211 ALA A N 1
ATOM 1668 C CA . ALA A 1 211 ? -3.837 0.008 -8.468 1.00 96.69 211 ALA A CA 1
ATOM 1669 C C . ALA A 1 211 ? -3.347 0.178 -7.018 1.00 96.69 211 ALA A C 1
ATOM 1671 O O . A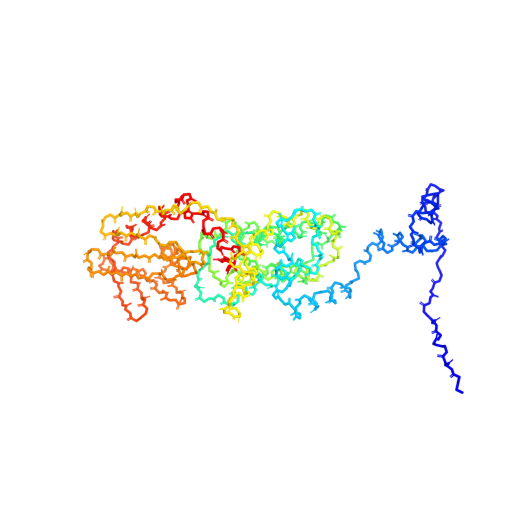LA A 1 211 ? -3.459 1.261 -6.448 1.00 96.69 211 ALA A O 1
ATOM 1672 N N . ALA A 1 212 ? -2.766 -0.874 -6.438 1.00 97.62 212 ALA A N 1
ATOM 1673 C CA . ALA A 1 212 ? -2.229 -0.834 -5.081 1.00 97.62 212 ALA A CA 1
ATOM 1674 C C . ALA A 1 212 ? -0.985 0.066 -4.989 1.00 97.62 212 ALA A C 1
ATOM 1676 O O . ALA A 1 212 ? -0.874 0.875 -4.071 1.00 97.62 212 ALA A O 1
ATOM 1677 N N . LEU A 1 213 ? -0.082 -0.017 -5.972 1.00 98.31 213 LEU A N 1
ATOM 1678 C CA . LEU A 1 213 ? 1.128 0.810 -6.013 1.00 98.31 213 LEU A CA 1
ATOM 1679 C C . LEU A 1 213 ? 0.815 2.307 -6.168 1.00 98.31 213 LEU A C 1
ATOM 1681 O O . LEU A 1 213 ? 1.451 3.135 -5.522 1.00 98.31 213 LEU A O 1
ATOM 1685 N N . ILE A 1 214 ? -0.190 2.667 -6.972 1.00 98.12 214 ILE A N 1
ATOM 1686 C CA . ILE A 1 214 ? -0.637 4.056 -7.127 1.00 98.12 214 ILE A CA 1
ATOM 1687 C C . ILE A 1 214 ? -1.250 4.568 -5.819 1.00 98.12 214 ILE A C 1
ATOM 1689 O O . ILE A 1 214 ? -0.951 5.687 -5.411 1.00 98.12 214 ILE A O 1
ATOM 1693 N N . LYS A 1 215 ? -2.057 3.761 -5.118 1.00 97.81 215 LYS A N 1
ATOM 1694 C CA . LYS A 1 215 ? -2.593 4.141 -3.799 1.00 97.81 215 LYS A CA 1
ATOM 1695 C C . LYS A 1 215 ? -1.490 4.344 -2.760 1.00 97.81 215 LYS A C 1
ATOM 1697 O O . LYS A 1 215 ? -1.558 5.318 -2.014 1.00 97.81 215 LYS A O 1
ATOM 1702 N N . LEU A 1 216 ? -0.449 3.508 -2.750 1.00 98.19 216 LEU A N 1
ATOM 1703 C CA . LEU A 1 216 ? 0.736 3.741 -1.915 1.00 98.19 216 LEU A CA 1
ATOM 1704 C C . LEU A 1 216 ? 1.438 5.052 -2.295 1.00 98.19 216 LEU A C 1
ATOM 1706 O O . LEU A 1 216 ? 1.791 5.842 -1.423 1.00 98.19 216 LEU A O 1
ATOM 1710 N N . ALA A 1 217 ? 1.589 5.336 -3.589 1.00 98.38 217 ALA A N 1
ATOM 1711 C CA . ALA A 1 217 ? 2.209 6.578 -4.041 1.00 98.38 217 ALA A CA 1
ATOM 1712 C C . ALA A 1 217 ? 1.411 7.829 -3.616 1.00 98.38 217 ALA A C 1
ATOM 1714 O O . ALA A 1 217 ? 1.980 8.801 -3.116 1.00 98.38 217 ALA A O 1
ATOM 1715 N N . LEU A 1 218 ? 0.080 7.786 -3.735 1.00 98.00 218 LEU A N 1
ATOM 1716 C CA . LEU A 1 218 ? -0.820 8.829 -3.231 1.00 98.00 218 LEU A CA 1
ATOM 1717 C C . LEU A 1 218 ? -0.703 8.990 -1.710 1.00 98.00 218 LEU A C 1
ATOM 1719 O O . LEU A 1 218 ? -0.698 10.114 -1.201 1.00 98.00 218 LEU A O 1
ATOM 1723 N N . ARG A 1 219 ? -0.557 7.873 -0.989 1.00 97.38 219 ARG A N 1
ATOM 1724 C CA . ARG A 1 219 ? -0.412 7.858 0.468 1.00 97.38 219 ARG A CA 1
ATOM 1725 C C . ARG A 1 219 ? 0.860 8.560 0.911 1.00 97.38 219 ARG A C 1
ATOM 1727 O O . ARG A 1 219 ? 0.817 9.404 1.808 1.00 97.38 219 ARG A O 1
ATOM 1734 N N . ALA A 1 220 ? 1.966 8.248 0.251 1.00 97.94 220 ALA A N 1
ATOM 1735 C CA . ALA A 1 220 ? 3.252 8.877 0.487 1.00 97.94 220 ALA A CA 1
ATOM 1736 C C . ALA A 1 220 ? 3.212 10.386 0.212 1.00 97.94 220 ALA A C 1
ATOM 1738 O O . ALA A 1 220 ? 3.694 11.173 1.029 1.00 97.94 220 ALA A O 1
ATOM 1739 N N . TYR A 1 221 ? 2.565 10.812 -0.881 1.00 97.69 221 TYR A N 1
ATOM 1740 C CA . TYR A 1 221 ? 2.361 12.234 -1.172 1.00 97.69 221 TYR A CA 1
ATOM 1741 C C . TYR A 1 221 ? 1.566 12.930 -0.065 1.00 97.69 221 TYR A C 1
ATOM 1743 O O . TYR A 1 221 ? 1.990 13.972 0.440 1.00 97.69 221 TYR A O 1
ATOM 1751 N N . PHE A 1 222 ? 0.455 12.331 0.375 1.00 96.00 222 PHE A N 1
ATOM 1752 C CA . PHE A 1 222 ? -0.349 12.870 1.469 1.00 96.00 222 PHE A CA 1
ATOM 1753 C C . PHE A 1 222 ? 0.454 12.994 2.771 1.00 96.00 222 PHE A C 1
ATOM 1755 O O . PHE A 1 222 ? 0.390 14.025 3.439 1.00 96.00 222 PHE A O 1
ATOM 1762 N N . GLN A 1 223 ? 1.240 11.975 3.130 1.00 95.25 223 GLN A N 1
ATOM 1763 C CA . GLN A 1 223 ? 2.093 12.002 4.322 1.00 95.25 223 GLN A CA 1
ATOM 1764 C C . GLN A 1 223 ? 3.19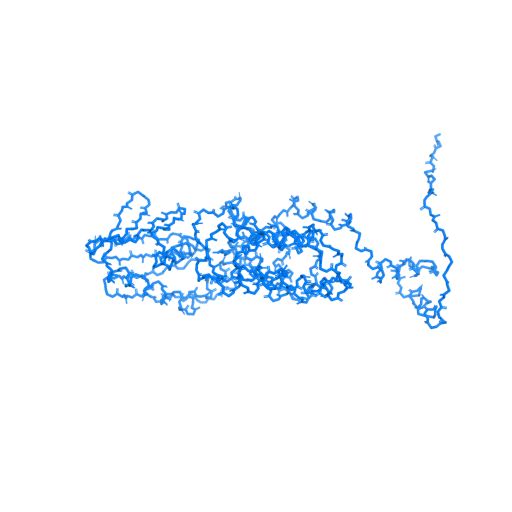5 13.067 4.228 1.00 95.25 223 GLN A C 1
ATOM 1766 O O . GLN A 1 223 ? 3.480 13.728 5.226 1.00 95.25 223 GLN A O 1
ATOM 1771 N N . SER A 1 224 ? 3.781 13.250 3.042 1.00 96.56 224 SER A N 1
ATOM 1772 C CA . SER A 1 224 ? 4.850 14.220 2.783 1.00 96.56 224 SER A CA 1
ATOM 1773 C C . SER A 1 224 ? 4.347 15.668 2.777 1.00 96.56 224 SER A C 1
ATOM 1775 O O . SER A 1 224 ? 4.972 16.547 3.370 1.00 96.56 224 SER A O 1
ATOM 1777 N N . LYS A 1 225 ? 3.211 15.937 2.118 1.00 95.62 225 LYS A N 1
ATOM 1778 C CA . LYS A 1 225 ? 2.710 17.303 1.878 1.00 95.62 225 LYS A CA 1
ATOM 1779 C C . LYS A 1 225 ? 1.577 17.731 2.810 1.00 95.62 225 LYS A C 1
ATOM 1781 O O . LYS A 1 225 ? 1.231 18.909 2.830 1.00 95.62 225 LYS A O 1
ATOM 1786 N N . GLY A 1 226 ? 0.971 16.799 3.545 1.00 93.38 226 GLY A N 1
ATOM 1787 C CA . GLY A 1 226 ? -0.170 17.056 4.430 1.00 93.38 226 GLY A CA 1
ATOM 1788 C C . GLY A 1 226 ? -1.495 17.340 3.711 1.00 93.38 226 GLY A C 1
ATOM 1789 O O . GLY A 1 226 ? -2.442 17.784 4.354 1.00 93.38 226 GLY A O 1
ATOM 1790 N N . LYS A 1 227 ? -1.573 17.109 2.394 1.00 93.19 227 LYS A N 1
ATOM 1791 C CA . LYS A 1 227 ? -2.764 17.329 1.555 1.00 93.19 227 LYS A CA 1
ATOM 1792 C C . LYS A 1 227 ? -2.839 16.293 0.421 1.00 93.19 227 LYS A C 1
ATOM 1794 O O . LYS A 1 227 ? -1.785 15.804 0.009 1.00 93.19 227 LYS A O 1
ATOM 1799 N N . PRO A 1 228 ? -4.039 15.929 -0.074 1.00 93.06 228 PRO A N 1
ATOM 1800 C CA . PRO A 1 228 ? -4.175 14.946 -1.149 1.00 93.06 228 PRO A CA 1
ATOM 1801 C C . PRO A 1 228 ? -3.662 15.494 -2.488 1.00 93.06 228 PRO A C 1
ATOM 1803 O O . PRO A 1 228 ? -3.643 16.707 -2.710 1.00 93.06 228 PRO A O 1
ATOM 1806 N N . ALA A 1 229 ? -3.239 14.596 -3.382 1.00 91.62 229 ALA A N 1
ATOM 1807 C CA . ALA A 1 229 ? -2.811 14.974 -4.731 1.00 91.62 229 ALA A CA 1
ATOM 1808 C C . ALA A 1 229 ? -4.005 15.297 -5.647 1.00 91.62 229 ALA A C 1
ATOM 1810 O O . ALA A 1 229 ? -3.914 16.190 -6.493 1.00 91.62 229 ALA A O 1
ATOM 1811 N N . LEU A 1 230 ? -5.116 14.577 -5.465 1.00 89.31 230 LEU A N 1
ATOM 1812 C CA . LEU A 1 230 ? -6.359 14.734 -6.222 1.00 89.31 230 LEU A CA 1
ATOM 1813 C C . LEU A 1 230 ? -7.365 15.592 -5.454 1.00 89.31 230 LEU A C 1
ATOM 1815 O O . LEU A 1 230 ? -7.349 15.608 -4.220 1.00 89.31 230 LEU A O 1
ATOM 1819 N N . SER A 1 231 ? -8.265 16.261 -6.176 1.00 78.38 231 SER A N 1
ATOM 1820 C CA . SER A 1 231 ? -9.408 16.920 -5.541 1.00 78.38 231 SER A CA 1
ATOM 1821 C C . SER A 1 231 ? -10.527 15.918 -5.228 1.00 78.38 231 SER A C 1
ATOM 1823 O O . SER A 1 231 ? -10.623 14.840 -5.816 1.00 78.38 231 SER A O 1
ATOM 1825 N N . VAL A 1 232 ? -11.395 16.280 -4.282 1.00 68.38 232 VAL A N 1
ATOM 1826 C CA . VAL A 1 232 ? -12.565 15.471 -3.897 1.00 68.38 232 VAL A CA 1
ATOM 1827 C C . VAL A 1 232 ? -13.607 15.449 -5.022 1.00 68.38 232 VAL A C 1
ATOM 1829 O O . VAL A 1 232 ? -14.271 14.437 -5.224 1.00 68.38 232 VAL A O 1
ATOM 1832 N N . GLU A 1 233 ? -13.704 16.534 -5.795 1.00 61.69 233 GLU A N 1
ATOM 1833 C CA . GLU A 1 233 ? -14.632 16.695 -6.925 1.00 61.69 233 GLU A CA 1
ATOM 1834 C C . GLU A 1 233 ? -14.250 15.819 -8.129 1.00 61.69 233 GLU A C 1
ATOM 1836 O O . GLU A 1 233 ? -15.113 15.331 -8.854 1.00 61.69 233 GLU A O 1
ATOM 1841 N N . GLU A 1 234 ? -12.958 15.527 -8.297 1.00 57.53 234 GLU A N 1
ATOM 1842 C CA . GLU A 1 234 ? -12.448 14.543 -9.263 1.00 57.53 234 GLU A CA 1
ATOM 1843 C C . GLU A 1 234 ? -12.694 13.084 -8.815 1.00 57.53 234 GLU A C 1
ATOM 1845 O O . GLU A 1 234 ? -12.347 12.130 -9.525 1.00 57.53 234 GLU A O 1
ATOM 1850 N N . GLY A 1 235 ? -13.263 12.882 -7.622 1.00 48.41 235 GLY A N 1
ATOM 1851 C CA . GLY A 1 235 ? -13.413 11.603 -6.940 1.00 48.41 235 GLY A CA 1
ATOM 1852 C C . GLY A 1 235 ? -14.843 11.069 -6.916 1.00 48.41 235 GLY A C 1
ATOM 1853 O O . GLY A 1 235 ? -15.447 11.043 -5.853 1.00 48.41 235 GLY A O 1
ATOM 1854 N N . PHE A 1 236 ? -15.293 10.522 -8.051 1.00 51.81 236 PHE A N 1
ATOM 1855 C CA . PHE A 1 236 ? -16.475 9.654 -8.220 1.00 51.81 236 PHE A CA 1
ATOM 1856 C C . PHE A 1 236 ? -17.851 10.288 -7.893 1.00 51.81 236 PHE A C 1
ATOM 1858 O O . PHE A 1 236 ? -18.016 11.086 -6.981 1.00 51.81 236 PHE A O 1
ATOM 1865 N N . GLY A 1 237 ? -18.853 9.958 -8.716 1.00 45.44 237 GLY A N 1
ATOM 1866 C CA . GLY A 1 237 ? -20.110 10.705 -8.844 1.00 45.44 237 GLY A CA 1
ATOM 1867 C C . GLY A 1 237 ? -20.987 10.822 -7.590 1.00 45.44 237 GLY A C 1
ATOM 1868 O O . GLY A 1 237 ? -21.020 9.947 -6.729 1.00 45.44 237 GLY A O 1
ATOM 1869 N N . SER A 1 238 ? -21.764 11.909 -7.566 1.00 41.47 238 SER A N 1
ATOM 1870 C CA . SER A 1 238 ? -22.846 12.204 -6.619 1.00 41.47 238 SER A CA 1
ATOM 1871 C C . SER A 1 238 ? -23.951 11.141 -6.695 1.00 41.47 238 SER A C 1
ATOM 1873 O O . SER A 1 238 ? -24.809 11.163 -7.579 1.00 41.47 238 SER A O 1
ATOM 1875 N N . GLY A 1 239 ? -23.895 10.167 -5.788 1.00 48.00 239 GLY A N 1
ATOM 1876 C CA . GLY A 1 239 ? -24.971 9.216 -5.522 1.00 48.00 239 GLY A CA 1
ATOM 1877 C C . GLY A 1 239 ? -25.826 9.662 -4.335 1.00 48.00 239 GLY A C 1
ATOM 1878 O O . GLY A 1 239 ? -25.384 10.422 -3.478 1.00 48.00 239 GLY A O 1
ATOM 1879 N N . THR A 1 240 ? -27.066 9.174 -4.274 1.00 50.53 240 THR A N 1
ATOM 1880 C CA . THR A 1 240 ? -27.992 9.378 -3.149 1.00 50.53 240 THR A CA 1
ATOM 1881 C C . THR A 1 240 ? -27.300 9.056 -1.822 1.00 50.53 240 THR A C 1
ATOM 1883 O O . THR A 1 240 ? -26.711 7.981 -1.701 1.00 50.53 240 THR A O 1
ATOM 1886 N N . ILE A 1 241 ? -27.387 9.956 -0.834 1.00 55.56 241 ILE A N 1
ATOM 1887 C CA . ILE A 1 241 ? -26.768 9.770 0.486 1.00 55.56 241 ILE A CA 1
ATOM 1888 C C . ILE A 1 241 ? -27.363 8.513 1.127 1.00 55.56 241 ILE A C 1
ATOM 1890 O O . ILE A 1 241 ? -28.500 8.507 1.598 1.00 55.56 241 ILE A O 1
ATOM 1894 N N . LYS A 1 242 ? -26.598 7.425 1.111 1.00 62.84 242 LYS A N 1
ATOM 1895 C CA . LYS A 1 242 ? -26.858 6.240 1.921 1.00 62.84 242 LYS A CA 1
ATOM 1896 C C . LYS A 1 242 ? -25.965 6.359 3.144 1.00 62.84 242 LYS A C 1
ATOM 1898 O O . LYS A 1 242 ? -24.794 6.696 3.014 1.00 62.84 242 LYS A O 1
ATOM 1903 N N . TYR A 1 243 ? -26.522 6.106 4.319 1.00 74.06 243 TYR A N 1
ATOM 1904 C CA . TYR A 1 243 ? -25.749 6.045 5.552 1.00 74.06 243 TYR A CA 1
ATOM 1905 C C . TYR A 1 243 ? -25.412 4.581 5.828 1.00 74.06 243 TYR A C 1
ATOM 1907 O O . TYR A 1 243 ? -26.316 3.741 5.759 1.00 74.06 243 TYR A O 1
ATOM 1915 N N . PRO A 1 244 ? -24.143 4.237 6.103 1.00 81.31 244 PRO A N 1
ATOM 1916 C CA . PRO A 1 244 ? -23.824 2.896 6.546 1.00 81.31 244 PRO A CA 1
ATOM 1917 C C . PRO A 1 244 ? -24.484 2.666 7.902 1.00 81.31 244 PRO A C 1
ATOM 1919 O O . PRO A 1 244 ? -24.668 3.596 8.689 1.00 81.31 244 PRO A O 1
ATOM 1922 N N . SER A 1 245 ? -24.892 1.430 8.155 1.00 89.88 245 SER A N 1
ATOM 1923 C CA . SER A 1 245 ? -25.586 1.106 9.394 1.00 89.88 245 SER A CA 1
ATOM 1924 C C . SER A 1 245 ? -24.600 1.109 10.557 1.00 89.88 245 SER A C 1
ATOM 1926 O O . SER A 1 245 ? -23.478 0.616 10.436 1.00 89.88 245 SER A O 1
ATOM 1928 N N . THR A 1 246 ? -25.030 1.633 11.700 1.00 93.94 246 THR A N 1
ATOM 1929 C CA . THR A 1 246 ? -24.324 1.454 12.969 1.00 93.94 246 THR A CA 1
ATOM 1930 C C . THR A 1 246 ? -24.195 -0.038 13.281 1.00 93.94 246 THR A C 1
ATOM 1932 O O . THR A 1 246 ? -25.144 -0.799 13.086 1.00 93.94 246 THR A O 1
ATOM 1935 N N . VAL A 1 247 ? -23.029 -0.456 13.772 1.00 96.25 247 VAL A N 1
ATOM 1936 C CA . VAL A 1 247 ? -22.764 -1.841 14.182 1.00 96.25 247 VAL A CA 1
ATOM 1937 C C . VAL A 1 247 ? -22.640 -1.895 15.697 1.00 96.25 247 VAL A C 1
ATOM 1939 O O . VAL A 1 247 ? -21.853 -1.148 16.270 1.00 96.25 247 VAL A O 1
ATOM 1942 N N . ALA A 1 248 ? -23.377 -2.797 16.341 1.00 95.69 248 ALA A N 1
ATOM 1943 C CA . ALA A 1 248 ? -23.286 -3.042 17.778 1.00 95.69 248 ALA A CA 1
ATOM 1944 C C . ALA A 1 248 ? -22.808 -4.477 18.052 1.00 95.69 248 ALA A C 1
ATOM 1946 O O . ALA A 1 248 ? -23.339 -5.436 17.486 1.00 95.69 248 ALA A O 1
ATOM 1947 N N . LYS A 1 249 ? -21.808 -4.621 18.926 1.00 95.75 249 LYS A N 1
ATOM 1948 C CA . LYS A 1 249 ? -21.280 -5.892 19.442 1.00 95.75 249 LYS A CA 1
ATOM 1949 C C . LYS A 1 249 ? -21.092 -5.772 20.946 1.00 95.75 249 LYS A C 1
ATOM 1951 O O . LYS A 1 249 ? -20.311 -4.944 21.405 1.00 95.75 249 LYS A O 1
ATOM 1956 N N . GLY A 1 250 ? -21.845 -6.566 21.704 1.00 92.56 250 GLY A N 1
ATOM 1957 C CA . GLY A 1 250 ? -21.837 -6.501 23.163 1.00 92.56 250 GLY A CA 1
ATOM 1958 C C . GLY A 1 250 ? -22.059 -5.071 23.659 1.00 92.56 250 GLY A C 1
ATOM 1959 O O . GLY A 1 250 ? -23.109 -4.489 23.404 1.00 92.56 250 GLY A O 1
ATOM 1960 N N . ARG A 1 251 ? -21.057 -4.510 24.346 1.00 92.25 251 ARG A N 1
ATOM 1961 C CA . ARG A 1 251 ? -21.077 -3.140 24.907 1.00 92.25 251 ARG A CA 1
ATOM 1962 C C . ARG A 1 251 ? -20.402 -2.089 24.021 1.00 92.25 251 ARG A C 1
ATOM 1964 O O . ARG A 1 251 ? -20.173 -0.965 24.475 1.00 92.25 251 ARG A O 1
ATOM 1971 N N . ILE A 1 252 ? -20.014 -2.463 22.804 1.00 94.94 252 ILE A N 1
ATOM 1972 C CA . ILE A 1 252 ? -19.349 -1.595 21.837 1.00 94.94 252 ILE A CA 1
ATOM 1973 C C . ILE A 1 252 ? -20.300 -1.310 20.681 1.00 94.94 252 ILE A C 1
ATOM 1975 O O . ILE A 1 252 ? -20.781 -2.219 20.007 1.00 94.94 252 ILE A O 1
ATOM 1979 N N . THR A 1 253 ? -20.521 -0.029 20.412 1.00 96.38 253 THR A N 1
ATOM 1980 C CA . THR A 1 253 ? -21.274 0.439 19.252 1.00 96.38 253 THR A CA 1
ATOM 1981 C C . THR A 1 253 ? -20.380 1.315 18.389 1.00 96.38 253 THR A C 1
ATOM 1983 O O . THR A 1 253 ? -19.761 2.258 18.873 1.00 96.38 253 THR A O 1
ATOM 1986 N N . VAL A 1 254 ? -20.307 1.016 17.097 1.00 95.94 254 VAL A N 1
ATOM 1987 C CA . VAL A 1 254 ? -19.493 1.736 16.120 1.00 95.94 254 VAL A CA 1
ATOM 1988 C C . VAL A 1 254 ? -20.422 2.414 15.120 1.00 95.94 254 VAL A C 1
ATOM 1990 O O . VAL A 1 254 ? -21.142 1.755 14.367 1.00 95.94 254 VAL A O 1
ATOM 1993 N N . SER A 1 255 ? -20.419 3.745 15.129 1.00 94.25 255 SER A N 1
ATOM 1994 C CA . SER A 1 255 ? -21.307 4.583 14.328 1.00 94.25 255 SER A CA 1
ATOM 1995 C C . SER A 1 255 ? -20.511 5.352 13.271 1.00 94.25 255 SER A C 1
ATOM 1997 O O . SER A 1 255 ? -19.758 6.262 13.629 1.00 94.25 255 SER A O 1
ATOM 1999 N N . PRO A 1 256 ? -20.647 5.011 11.981 1.00 93.25 256 PRO A N 1
ATOM 2000 C CA . PRO A 1 256 ? -19.962 5.709 10.904 1.00 93.25 256 PRO A CA 1
ATOM 2001 C C . PRO A 1 256 ? -20.669 7.019 10.552 1.00 93.25 256 PRO A C 1
ATOM 2003 O O . PRO A 1 256 ? -21.890 7.136 10.628 1.00 93.25 256 PRO A O 1
ATOM 2006 N N . ASN A 1 257 ? -19.893 7.992 10.099 1.00 88.19 257 ASN A N 1
ATOM 2007 C CA . ASN A 1 257 ? -20.379 9.210 9.483 1.00 88.19 257 ASN A CA 1
ATOM 2008 C C . ASN A 1 257 ? -19.556 9.484 8.223 1.00 88.19 257 ASN A C 1
ATOM 2010 O O . ASN A 1 257 ? -18.327 9.569 8.266 1.00 88.19 257 ASN A O 1
ATOM 2014 N N . LEU A 1 258 ? -20.251 9.587 7.096 1.00 83.50 258 LEU A N 1
ATOM 2015 C CA . LEU A 1 258 ? -19.644 9.775 5.788 1.00 83.50 258 LEU A CA 1
ATOM 2016 C C . LEU A 1 258 ? -19.965 11.172 5.277 1.00 83.50 258 LEU A C 1
ATOM 2018 O O . LEU A 1 258 ? -21.129 11.544 5.139 1.00 83.50 258 LEU A O 1
ATOM 2022 N N . ILE A 1 259 ? -18.913 11.922 4.986 1.00 78.00 259 ILE A N 1
ATOM 2023 C CA . ILE A 1 259 ? -18.952 13.224 4.329 1.00 78.00 259 ILE A CA 1
ATOM 2024 C C . ILE A 1 259 ? -18.169 13.072 3.017 1.00 78.00 259 ILE A C 1
ATOM 2026 O O . ILE A 1 259 ? -17.328 12.183 2.885 1.00 78.00 259 ILE A O 1
ATOM 2030 N N . SER A 1 260 ? -18.450 13.905 2.016 1.00 71.19 260 SER A N 1
ATOM 2031 C CA . SER A 1 260 ? -17.872 13.814 0.663 1.00 71.19 260 SER A CA 1
ATOM 2032 C C . SER A 1 260 ? -16.352 13.601 0.622 1.00 71.19 260 SER A C 1
ATOM 2034 O O . SER A 1 260 ? -15.851 12.897 -0.255 1.00 71.19 260 SER A O 1
ATOM 2036 N N . ASP A 1 261 ? -15.616 14.168 1.573 1.00 75.56 261 ASP A N 1
ATOM 2037 C CA . ASP A 1 261 ? -14.156 14.130 1.673 1.00 75.56 261 ASP A CA 1
ATOM 2038 C C . ASP A 1 261 ? -13.635 13.412 2.928 1.00 75.56 261 ASP A C 1
ATOM 2040 O O . ASP A 1 261 ? -12.428 13.330 3.141 1.00 75.56 261 ASP A O 1
ATOM 2044 N N . SER A 1 262 ? -14.518 12.881 3.775 1.00 81.56 262 SER A N 1
ATOM 2045 C CA . SER A 1 262 ? -14.114 12.327 5.063 1.00 81.56 262 SER A CA 1
ATOM 2046 C C . SER A 1 262 ? -14.981 11.155 5.494 1.00 81.56 262 SER A C 1
ATOM 2048 O O . SER A 1 262 ? -16.197 11.137 5.331 1.00 81.56 262 SER A O 1
ATOM 2050 N N . MET A 1 263 ? -14.329 10.179 6.110 1.00 87.50 263 MET A N 1
ATOM 2051 C CA . MET A 1 263 ? -14.963 9.054 6.778 1.00 87.50 263 MET A CA 1
ATOM 2052 C C . MET A 1 263 ? -14.593 9.139 8.253 1.00 87.50 263 MET A C 1
ATOM 2054 O O . MET A 1 263 ? -13.421 9.011 8.604 1.00 87.50 263 MET A O 1
ATOM 2058 N N . THR A 1 264 ? -15.579 9.387 9.108 1.00 90.56 264 THR A N 1
ATOM 2059 C CA . THR A 1 264 ? -15.393 9.447 10.559 1.00 90.56 264 THR A CA 1
ATOM 2060 C C . THR A 1 264 ? -16.200 8.356 11.242 1.00 90.56 264 THR A C 1
ATOM 2062 O O . THR A 1 264 ? -17.178 7.844 10.698 1.00 90.56 264 THR A O 1
ATOM 2065 N N . VAL A 1 265 ? -15.763 7.944 12.427 1.00 92.62 265 VAL A N 1
ATOM 2066 C CA . VAL A 1 265 ? -16.404 6.878 13.193 1.00 92.62 265 VAL A CA 1
ATOM 2067 C C . VAL A 1 265 ? -16.428 7.260 14.667 1.00 92.62 265 VAL A C 1
ATOM 2069 O O . VAL A 1 265 ? -15.398 7.590 15.252 1.00 92.62 265 VAL A O 1
ATOM 2072 N N . GLY A 1 266 ? -17.609 7.201 15.276 1.00 93.50 266 GLY A N 1
ATOM 2073 C CA . GLY A 1 266 ? -17.775 7.248 16.724 1.00 93.50 266 GLY A CA 1
ATOM 2074 C C . GLY A 1 266 ? -17.800 5.834 17.294 1.00 93.50 266 GLY A C 1
ATOM 2075 O O . GLY A 1 266 ? -18.641 5.031 16.899 1.00 93.50 266 GLY A O 1
ATOM 2076 N N . ILE A 1 267 ? -16.898 5.531 18.223 1.00 93.75 267 ILE A N 1
ATOM 2077 C CA . ILE A 1 267 ? -16.875 4.270 18.970 1.00 93.75 267 ILE A CA 1
ATOM 2078 C C . ILE A 1 267 ? -17.422 4.559 20.360 1.00 93.75 267 ILE A C 1
ATOM 2080 O O . ILE A 1 267 ? -16.778 5.233 21.161 1.00 93.75 267 ILE A O 1
ATOM 2084 N N . ILE A 1 268 ? -18.622 4.071 20.628 1.00 93.62 268 ILE A N 1
ATOM 2085 C CA . ILE A 1 268 ? -19.321 4.212 21.897 1.00 93.62 268 ILE A CA 1
ATOM 2086 C C . ILE A 1 268 ? -19.063 2.940 22.700 1.00 93.62 268 ILE A C 1
ATOM 2088 O O . ILE A 1 268 ? -19.388 1.842 22.250 1.00 93.62 268 ILE A O 1
ATOM 2092 N N . TRP A 1 269 ? -18.481 3.093 23.884 1.00 90.75 269 TRP A N 1
ATOM 2093 C CA . TRP A 1 269 ? -18.287 2.012 24.840 1.00 90.75 269 TRP A CA 1
ATOM 2094 C C . TRP A 1 269 ? -19.157 2.253 26.068 1.00 90.75 269 TRP A C 1
ATOM 2096 O O . TRP A 1 269 ? -18.875 3.123 26.896 1.00 90.75 269 TRP A O 1
ATOM 2106 N N . GLU A 1 270 ? -20.213 1.455 26.195 1.00 88.25 270 GLU A N 1
ATOM 2107 C CA . GLU A 1 270 ? -21.183 1.572 27.287 1.00 88.25 270 GLU A CA 1
ATOM 2108 C C . GLU A 1 270 ? -20.575 1.160 28.632 1.00 88.25 270 GLU A C 1
ATOM 2110 O O . GLU A 1 270 ? -20.855 1.776 29.657 1.00 88.25 270 GLU A O 1
ATOM 2115 N N . GLY A 1 271 ? -19.682 0.162 28.629 1.00 78.75 271 GLY A N 1
ATOM 2116 C CA . GLY A 1 271 ? -19.022 -0.341 29.838 1.00 78.75 271 GLY A CA 1
ATOM 2117 C C . GLY A 1 271 ? -18.119 0.686 30.529 1.00 78.75 271 GLY A C 1
ATOM 2118 O O . GLY A 1 271 ? -17.958 0.626 31.745 1.00 78.75 271 GLY A O 1
ATOM 2119 N N . GLY A 1 272 ? -17.577 1.642 29.770 1.00 76.75 272 GLY A N 1
ATOM 2120 C CA . GLY A 1 272 ? -16.728 2.722 30.278 1.00 76.75 272 GLY A CA 1
ATOM 2121 C C . GLY A 1 272 ? -17.359 4.112 30.210 1.00 76.75 272 GLY A C 1
ATOM 2122 O O . GLY A 1 272 ? -16.677 5.083 30.529 1.00 76.75 272 GLY A O 1
ATOM 2123 N N . ASN A 1 273 ? -18.624 4.218 29.778 1.00 84.69 273 ASN A N 1
ATOM 2124 C CA . ASN A 1 273 ? -19.323 5.481 29.519 1.00 84.69 273 ASN A CA 1
ATOM 2125 C C . ASN A 1 273 ? -18.473 6.475 28.697 1.00 84.69 273 ASN A C 1
ATOM 2127 O O . ASN A 1 273 ? -18.294 7.636 29.072 1.00 84.69 273 ASN A O 1
ATOM 2131 N N . LEU A 1 274 ? -17.887 5.986 27.600 1.00 87.81 274 LEU A N 1
ATOM 2132 C CA . LEU A 1 274 ? -16.908 6.720 26.800 1.00 87.81 274 LEU A CA 1
ATOM 2133 C C . LEU A 1 274 ? -17.272 6.699 25.316 1.00 87.81 274 LEU A C 1
ATOM 2135 O O . LEU A 1 274 ? -17.720 5.683 24.788 1.00 87.81 274 LEU A O 1
ATOM 2139 N N . ILE A 1 275 ? -16.995 7.809 24.630 1.00 89.38 275 ILE A N 1
ATOM 2140 C CA . ILE A 1 275 ? -17.060 7.901 23.171 1.00 89.38 275 ILE A CA 1
ATOM 2141 C C . ILE A 1 275 ? -15.675 8.268 22.639 1.00 89.38 275 ILE A C 1
ATOM 2143 O O . ILE A 1 275 ? -15.107 9.294 23.012 1.00 89.38 275 ILE A O 1
ATOM 2147 N N . VAL A 1 276 ? -15.139 7.440 21.746 1.00 89.81 276 VAL A N 1
ATOM 2148 C CA . VAL A 1 276 ? -13.888 7.696 21.027 1.00 89.81 276 VAL A CA 1
ATOM 2149 C C . VAL A 1 276 ? -14.218 8.113 19.601 1.00 89.81 276 VAL A C 1
ATOM 2151 O O . VAL A 1 276 ? -14.807 7.347 18.843 1.00 89.81 276 VAL A O 1
ATOM 2154 N N . ALA A 1 277 ? -13.824 9.329 19.229 1.00 90.69 277 ALA A N 1
ATOM 2155 C CA . ALA A 1 277 ? -14.008 9.847 17.879 1.00 90.69 277 ALA A CA 1
ATOM 2156 C C . ALA A 1 277 ? -12.766 9.596 17.008 1.00 90.69 277 ALA A C 1
ATOM 2158 O O . ALA A 1 277 ? -11.666 10.078 17.311 1.00 90.69 277 ALA A O 1
ATOM 2159 N N . VAL A 1 278 ? -12.967 8.865 15.915 1.00 91.94 278 VAL A N 1
ATOM 2160 C CA . VAL A 1 278 ? -12.017 8.651 14.820 1.00 91.94 278 VAL A CA 1
ATOM 2161 C C . VAL A 1 278 ? -12.402 9.611 13.699 1.00 91.94 278 VAL A C 1
ATOM 2163 O O . VAL A 1 278 ? -13.484 9.503 13.129 1.00 91.94 278 VAL A O 1
ATOM 2166 N N . ASN A 1 279 ? -11.553 10.592 13.410 1.00 88.81 279 ASN A N 1
ATOM 2167 C CA . ASN A 1 279 ? -11.953 11.818 12.712 1.00 88.81 279 ASN A CA 1
ATOM 2168 C C . ASN A 1 279 ? -11.552 11.853 11.235 1.00 88.81 279 ASN A C 1
ATOM 2170 O O . ASN A 1 279 ? -11.759 12.868 10.572 1.00 88.81 279 ASN A O 1
ATOM 2174 N N . SER A 1 280 ? -10.952 10.786 10.712 1.00 90.62 280 SER A N 1
ATOM 2175 C CA . SER A 1 280 ? -10.617 10.708 9.293 1.00 90.62 280 SER A CA 1
ATOM 2176 C C . SER A 1 280 ? -10.507 9.271 8.807 1.00 90.62 280 SER A C 1
ATOM 2178 O O . SER A 1 280 ? -10.227 8.355 9.583 1.00 90.62 280 SER A O 1
ATOM 2180 N N . PHE A 1 281 ? -10.616 9.117 7.489 1.00 91.50 281 PHE A N 1
ATOM 2181 C CA . PHE A 1 281 ? -10.354 7.876 6.765 1.00 91.50 281 PHE A CA 1
ATOM 2182 C C . PHE A 1 281 ? -8.990 7.273 7.133 1.00 91.50 281 PHE A C 1
ATOM 2184 O O . PHE A 1 281 ? -8.878 6.078 7.390 1.00 91.50 281 PHE A O 1
ATOM 2191 N N . ILE A 1 282 ? -7.968 8.125 7.254 1.00 92.06 282 ILE A N 1
ATOM 2192 C CA . ILE A 1 282 ? -6.614 7.709 7.622 1.00 92.06 282 ILE A CA 1
ATOM 2193 C C . ILE A 1 282 ? -6.546 7.156 9.044 1.00 92.06 282 ILE A C 1
ATOM 2195 O O . ILE A 1 282 ? -5.908 6.132 9.274 1.00 92.06 282 ILE A O 1
ATOM 2199 N N . GLU A 1 283 ? -7.181 7.833 9.998 1.00 92.44 283 GLU A N 1
ATOM 2200 C CA . GLU A 1 283 ? -7.214 7.365 11.385 1.00 92.44 283 GLU A CA 1
ATOM 2201 C C . GLU A 1 283 ? -8.021 6.074 11.528 1.00 92.44 283 GLU A C 1
ATOM 2203 O O . GLU A 1 283 ? -7.664 5.228 12.342 1.00 92.44 283 GLU A O 1
ATOM 2208 N N . LEU A 1 284 ? -9.081 5.905 10.732 1.00 93.62 284 LEU A N 1
ATOM 2209 C CA . LEU A 1 284 ? -9.864 4.675 10.712 1.00 93.62 284 LEU A CA 1
ATOM 2210 C C . LEU A 1 284 ? -9.048 3.501 10.170 1.00 93.62 284 LEU A C 1
ATOM 2212 O O . LEU A 1 284 ? -9.012 2.455 10.814 1.00 93.62 284 LEU A O 1
ATOM 2216 N N . GLY A 1 285 ? -8.362 3.681 9.037 1.00 93.25 285 GLY A N 1
ATOM 2217 C CA . GLY A 1 285 ? -7.468 2.662 8.482 1.00 93.25 285 GLY A CA 1
ATOM 2218 C C . GLY A 1 285 ? -6.356 2.276 9.464 1.00 93.25 285 GLY A C 1
ATOM 2219 O O . GLY A 1 285 ? -6.123 1.092 9.697 1.00 93.25 285 GLY A O 1
ATOM 2220 N N . GLU A 1 286 ? -5.734 3.265 10.119 1.00 93.31 286 GLU A N 1
ATOM 2221 C CA . GLU A 1 286 ? -4.745 3.035 11.181 1.00 93.31 286 GLU A CA 1
ATOM 2222 C C . GLU A 1 286 ? -5.337 2.212 12.334 1.00 93.31 286 GLU A C 1
ATOM 2224 O O . GLU A 1 286 ? -4.755 1.202 12.726 1.00 93.31 286 GLU A O 1
ATOM 2229 N N . LEU A 1 287 ? -6.502 2.599 12.859 1.00 93.94 287 LEU A N 1
ATOM 2230 C CA . LEU A 1 287 ? -7.130 1.891 13.972 1.00 93.94 287 LEU A CA 1
ATOM 2231 C C . LEU A 1 287 ? -7.471 0.439 13.611 1.00 93.94 287 LEU A C 1
ATOM 2233 O O . LEU A 1 287 ? -7.173 -0.460 14.395 1.00 93.94 287 LEU A O 1
ATOM 2237 N N . VAL A 1 288 ? -8.059 0.201 12.435 1.00 94.19 288 VAL A N 1
ATOM 2238 C CA . VAL A 1 288 ? -8.402 -1.150 11.958 1.00 94.19 288 VAL A CA 1
ATOM 2239 C C . VAL A 1 288 ? -7.148 -2.023 11.866 1.00 94.19 288 VAL A C 1
ATOM 2241 O O . VAL A 1 288 ? -7.142 -3.141 12.384 1.00 94.19 288 VAL A O 1
ATOM 2244 N N . THR A 1 289 ? -6.065 -1.494 11.290 1.00 93.38 289 THR A N 1
ATOM 2245 C CA . THR A 1 289 ? -4.775 -2.189 11.191 1.00 93.38 289 THR A CA 1
ATOM 2246 C C . THR A 1 289 ? -4.201 -2.523 12.567 1.00 93.38 289 THR A C 1
ATOM 2248 O O . THR A 1 289 ? -3.781 -3.655 12.806 1.00 93.38 289 THR A O 1
ATOM 2251 N N . LEU A 1 290 ? -4.200 -1.574 13.506 1.00 93.12 290 LEU A N 1
ATOM 2252 C CA . LEU A 1 290 ? -3.620 -1.789 14.834 1.00 93.12 290 LEU A CA 1
ATOM 2253 C C . LEU A 1 290 ? -4.455 -2.763 15.682 1.00 93.12 290 LEU A C 1
ATOM 2255 O O . LEU A 1 290 ? -3.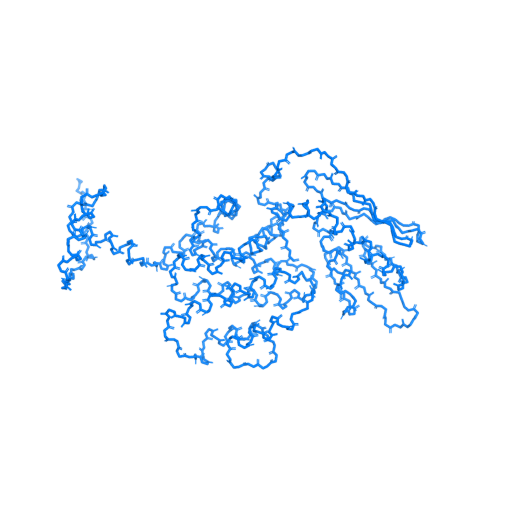886 -3.632 16.343 1.00 93.12 290 LEU A O 1
ATOM 2259 N N . VAL A 1 291 ? -5.790 -2.670 15.642 1.00 93.25 291 VAL A N 1
ATOM 2260 C CA . VAL A 1 291 ? -6.687 -3.613 16.340 1.00 93.25 291 VAL A CA 1
ATOM 2261 C C . VAL A 1 291 ? -6.500 -5.035 15.806 1.00 93.25 291 VAL A C 1
ATOM 2263 O O . VAL A 1 291 ? -6.482 -5.991 16.583 1.00 93.25 291 VAL A O 1
ATOM 2266 N N . GLY A 1 292 ? -6.307 -5.185 14.494 1.00 91.12 292 GLY A N 1
ATOM 2267 C CA . GLY A 1 292 ? -5.985 -6.472 13.887 1.00 91.12 292 GLY A CA 1
ATOM 2268 C C . GLY A 1 292 ? -4.601 -7.000 14.284 1.00 91.12 292 GLY A C 1
ATOM 2269 O O . GLY A 1 292 ? -4.457 -8.180 14.605 1.00 91.12 292 GLY A O 1
ATOM 2270 N N . ALA A 1 293 ? -3.588 -6.131 14.315 1.00 89.06 293 ALA A N 1
ATOM 2271 C CA . ALA A 1 293 ? -2.198 -6.512 14.556 1.00 89.06 293 ALA A CA 1
ATOM 2272 C C . ALA A 1 293 ? -1.898 -6.904 16.016 1.00 89.06 293 ALA A C 1
ATOM 2274 O O . ALA A 1 293 ? -1.182 -7.883 16.244 1.00 89.06 293 ALA A O 1
ATOM 2275 N N . VAL A 1 294 ? -2.463 -6.193 17.003 1.00 88.31 294 VAL A N 1
ATOM 2276 C CA . VAL A 1 294 ? -2.164 -6.400 18.440 1.00 88.31 294 VAL A CA 1
ATOM 2277 C C . VAL A 1 294 ? -2.553 -7.791 18.956 1.00 88.31 294 VAL A C 1
ATOM 2279 O O . VAL A 1 294 ? -2.063 -8.239 19.981 1.00 88.31 294 VAL A O 1
ATOM 2282 N N . CYS A 1 295 ? -3.401 -8.528 18.236 1.00 76.88 295 CYS A N 1
ATOM 2283 C CA . CYS A 1 295 ? -3.707 -9.919 18.583 1.00 76.88 295 CYS A CA 1
ATOM 2284 C C . CYS A 1 295 ? -2.494 -10.856 18.424 1.00 76.88 295 CYS A C 1
ATOM 2286 O O . CYS A 1 295 ? -2.481 -11.950 18.983 1.00 76.88 295 CYS A O 1
ATOM 2288 N N . SER A 1 296 ? -1.505 -10.452 17.623 1.00 76.25 296 SER A N 1
ATOM 2289 C CA . SER A 1 296 ? -0.301 -11.231 17.307 1.00 76.25 296 SER A CA 1
ATOM 2290 C C . SER A 1 296 ? 0.993 -10.601 17.823 1.00 76.25 296 SER A C 1
ATOM 2292 O O . SER A 1 296 ? 2.059 -11.197 17.691 1.00 76.25 296 SER A O 1
ATOM 2294 N N . GLU A 1 297 ? 0.902 -9.399 18.387 1.00 79.88 297 GLU A N 1
ATOM 2295 C CA . GLU A 1 297 ? 2.028 -8.554 18.763 1.00 79.88 297 GLU A CA 1
ATOM 2296 C C . GLU A 1 297 ? 1.773 -7.965 20.148 1.00 79.88 297 GLU A C 1
ATOM 2298 O O . GLU A 1 297 ? 0.681 -7.478 20.426 1.00 79.88 297 GLU A O 1
ATOM 2303 N N . TYR A 1 298 ? 2.796 -7.930 21.002 1.00 81.56 298 TYR A N 1
ATOM 2304 C CA . TYR A 1 298 ? 2.643 -7.401 22.360 1.00 81.56 298 TYR A CA 1
ATOM 2305 C C . TYR A 1 298 ? 2.188 -5.933 22.379 1.00 81.56 298 TYR A C 1
ATOM 2307 O O . TYR A 1 298 ? 1.344 -5.534 23.182 1.00 81.56 298 TYR A O 1
ATOM 2315 N N . GLN A 1 299 ? 2.755 -5.116 21.497 1.00 88.88 299 GLN A N 1
ATOM 2316 C CA . GLN A 1 299 ? 2.418 -3.710 21.382 1.00 88.88 299 GLN A CA 1
ATOM 2317 C C . GLN A 1 299 ? 2.508 -3.284 19.926 1.00 88.88 299 GLN A C 1
ATOM 2319 O O . GLN A 1 299 ? 3.480 -3.587 19.236 1.00 88.88 299 GLN A O 1
ATOM 2324 N N . VAL A 1 300 ? 1.518 -2.512 19.497 1.00 90.00 300 VAL A N 1
ATOM 2325 C CA . VAL A 1 300 ? 1.498 -1.861 18.192 1.00 90.00 300 VAL A CA 1
ATOM 2326 C C . VAL A 1 300 ? 1.282 -0.367 18.381 1.00 90.00 300 VAL A C 1
ATOM 2328 O O . VAL A 1 300 ? 0.538 0.079 19.259 1.00 90.00 300 VAL A O 1
ATOM 2331 N N . THR A 1 301 ? 1.976 0.418 17.570 1.00 90.94 301 THR A N 1
ATOM 2332 C CA . THR A 1 301 ? 2.031 1.874 17.714 1.00 90.94 301 THR A CA 1
ATOM 2333 C C . THR A 1 301 ? 1.655 2.503 16.392 1.00 90.94 301 THR A C 1
ATOM 2335 O O . THR A 1 301 ? 2.179 2.108 15.360 1.00 90.94 301 THR A O 1
ATOM 2338 N N . GLY A 1 302 ? 0.763 3.479 16.422 1.00 89.75 302 GLY A N 1
ATOM 2339 C CA . GLY A 1 302 ? 0.442 4.352 15.308 1.00 89.75 302 GLY A CA 1
ATOM 2340 C C . GLY A 1 302 ? 0.724 5.813 15.619 1.00 89.75 302 GLY A C 1
ATOM 2341 O O . GLY A 1 302 ? 1.307 6.159 16.650 1.00 89.75 302 GLY A O 1
ATOM 2342 N N . LYS A 1 303 ? 0.291 6.693 14.715 1.00 87.00 303 LYS A N 1
ATOM 2343 C CA . LYS A 1 303 ? 0.419 8.139 14.894 1.00 87.00 303 LYS A CA 1
ATOM 2344 C C . LYS A 1 303 ? -0.465 8.635 16.036 1.00 87.00 303 LYS A C 1
ATOM 2346 O O . LYS A 1 303 ? -0.055 9.540 16.762 1.00 87.00 303 LYS A O 1
ATOM 2351 N N . ARG A 1 304 ? -1.684 8.100 16.155 1.00 86.06 304 ARG A N 1
ATOM 2352 C CA . ARG A 1 304 ? -2.679 8.546 17.144 1.00 86.06 304 ARG A CA 1
ATOM 2353 C C . ARG A 1 304 ? -3.005 7.477 18.179 1.00 86.06 304 ARG A C 1
ATOM 2355 O O . ARG A 1 304 ? -3.369 7.834 19.300 1.00 86.06 304 ARG A O 1
ATOM 2362 N N . PHE A 1 305 ? -2.874 6.207 17.810 1.00 89.06 305 PHE A N 1
ATOM 2363 C CA . PHE A 1 305 ? -3.261 5.079 18.649 1.00 89.06 305 PHE A CA 1
ATOM 2364 C C . PHE A 1 305 ? -2.035 4.295 19.111 1.00 89.06 305 PHE A C 1
ATOM 2366 O O . PHE A 1 305 ? -1.115 4.049 18.339 1.00 89.06 305 PHE A O 1
ATOM 2373 N N . ILE A 1 306 ? -2.034 3.857 20.365 1.00 89.69 306 ILE A N 1
ATOM 2374 C CA . ILE A 1 306 ? -1.115 2.820 20.853 1.00 89.69 306 ILE A CA 1
ATOM 2375 C C . ILE A 1 306 ? -1.978 1.722 21.446 1.00 89.69 306 ILE A C 1
ATOM 2377 O O . ILE A 1 306 ? -2.815 2.030 22.296 1.00 89.69 306 ILE A O 1
ATOM 2381 N N . LEU A 1 307 ? -1.777 0.482 21.001 1.00 90.38 307 LEU A N 1
ATOM 2382 C CA . LEU A 1 307 ? -2.461 -0.694 21.525 1.00 90.38 307 LEU A CA 1
ATOM 2383 C C . LEU A 1 307 ? -1.451 -1.650 22.153 1.00 90.38 307 LEU A C 1
ATOM 2385 O O . LEU A 1 307 ? -0.437 -1.982 21.540 1.00 90.38 307 LEU A O 1
ATOM 2389 N N . THR A 1 308 ? -1.743 -2.104 23.367 1.00 89.06 308 THR A N 1
ATOM 2390 C CA . THR A 1 308 ? -0.921 -3.080 24.094 1.00 89.06 308 THR A CA 1
ATOM 2391 C C . THR A 1 308 ? -1.773 -4.275 24.500 1.00 89.06 308 THR A C 1
ATOM 2393 O O . THR A 1 308 ? -2.867 -4.095 25.038 1.00 89.06 308 THR A O 1
ATOM 2396 N N . GLN A 1 309 ? -1.265 -5.480 24.249 1.00 86.38 309 GLN A N 1
ATOM 2397 C CA . GLN A 1 309 ? -1.855 -6.742 24.678 1.00 86.38 309 GLN A CA 1
ATOM 2398 C C . GLN A 1 309 ? -1.555 -6.999 26.169 1.00 86.38 309 GLN A C 1
ATOM 2400 O O . GLN A 1 309 ? -0.461 -6.687 26.646 1.00 86.38 309 GLN A O 1
ATOM 2405 N N . PRO A 1 310 ? -2.485 -7.597 26.930 1.00 84.12 310 PRO A N 1
ATOM 2406 C CA . PRO A 1 310 ? -2.230 -7.987 28.314 1.00 84.12 310 PRO A CA 1
ATOM 2407 C C . PRO A 1 310 ? -1.104 -9.028 28.467 1.00 84.12 310 PRO A C 1
ATOM 2409 O O . PRO A 1 310 ? -1.131 -10.073 27.825 1.00 84.12 310 PRO A O 1
ATOM 2412 N N . MET A 1 311 ? -0.145 -8.782 29.376 1.00 77.94 311 MET A N 1
ATOM 2413 C CA . MET A 1 311 ? 0.934 -9.740 29.722 1.00 77.94 311 MET A CA 1
ATOM 2414 C C . MET A 1 311 ? 0.560 -10.737 30.827 1.00 77.94 311 MET A C 1
ATOM 2416 O O . MET A 1 311 ? 1.331 -11.646 31.130 1.00 77.94 311 MET A O 1
ATOM 2420 N N . ALA A 1 312 ? -0.583 -10.540 31.482 1.00 74.00 312 ALA A N 1
ATOM 2421 C CA . ALA A 1 312 ? -1.021 -11.334 32.622 1.00 74.00 312 ALA A CA 1
ATOM 2422 C C . ALA A 1 312 ? -2.527 -11.634 32.520 1.00 74.00 312 ALA A C 1
ATOM 2424 O O . ALA A 1 312 ? -3.249 -10.849 31.907 1.00 74.00 312 ALA A O 1
ATOM 2425 N N . PRO A 1 313 ? -3.033 -12.704 33.162 1.00 60.31 313 PRO A N 1
ATOM 2426 C CA . PRO A 1 313 ? -4.439 -13.120 33.062 1.00 60.31 313 PRO A CA 1
ATOM 2427 C C . PRO A 1 313 ? -5.470 -12.066 33.500 1.00 60.31 313 PRO A C 1
ATOM 2429 O O . PRO A 1 313 ? -6.629 -12.144 33.112 1.00 60.31 313 PRO A O 1
ATOM 2432 N N . LEU A 1 314 ? -5.053 -11.092 34.315 1.00 60.97 314 LEU A N 1
ATOM 2433 C CA . LEU A 1 314 ? -5.883 -9.982 34.801 1.00 60.97 314 LEU A CA 1
ATOM 2434 C C . LEU A 1 314 ? -5.568 -8.645 34.112 1.00 60.97 314 LEU A C 1
ATOM 2436 O O . LEU A 1 314 ? -6.151 -7.621 34.464 1.00 60.97 314 LEU A O 1
ATOM 2440 N N . ALA A 1 315 ? -4.621 -8.624 33.172 1.00 64.94 315 ALA A N 1
ATOM 2441 C CA . ALA A 1 315 ? -4.283 -7.413 32.444 1.00 64.94 315 ALA A CA 1
ATOM 2442 C C . ALA A 1 315 ? -5.330 -7.132 31.355 1.00 64.94 315 ALA A C 1
ATOM 2444 O O . ALA A 1 315 ? -5.997 -8.030 30.842 1.00 64.94 315 ALA A O 1
ATOM 2445 N N . GLN A 1 316 ? -5.458 -5.859 31.000 1.00 80.25 316 GLN A N 1
ATOM 2446 C CA . GLN A 1 316 ? -6.406 -5.364 30.007 1.00 80.25 316 GLN A CA 1
ATOM 2447 C C . GLN A 1 316 ? -5.679 -4.997 28.714 1.00 80.25 316 GLN A C 1
ATOM 2449 O O . GLN A 1 316 ? -4.494 -4.658 28.736 1.00 80.25 316 GLN A O 1
ATOM 2454 N N . TYR A 1 317 ? -6.401 -5.024 27.596 1.00 84.50 317 TYR A N 1
ATOM 2455 C CA . TYR A 1 317 ? -5.936 -4.370 26.379 1.00 84.50 317 TYR A CA 1
ATOM 2456 C C . TYR A 1 317 ? -5.971 -2.867 26.599 1.00 84.50 317 TYR A C 1
ATOM 2458 O O . TYR A 1 317 ? -6.984 -2.333 27.044 1.00 84.50 317 TYR A O 1
ATOM 2466 N N . VAL A 1 318 ? -4.885 -2.171 26.288 1.00 83.88 318 VAL A N 1
ATOM 2467 C CA . VAL A 1 318 ? -4.792 -0.730 26.533 1.00 83.88 318 VAL A CA 1
ATOM 2468 C C . VAL A 1 318 ? -4.747 0.016 25.214 1.00 83.88 318 VAL A C 1
ATOM 2470 O O . VAL A 1 318 ? -3.813 -0.184 24.449 1.00 83.88 318 VAL A O 1
ATOM 2473 N N . MET A 1 319 ? -5.712 0.908 24.981 1.00 86.56 319 MET A N 1
ATOM 2474 C CA . MET A 1 319 ? -5.705 1.870 23.881 1.00 86.56 319 MET A CA 1
ATOM 2475 C C . MET A 1 319 ? -5.404 3.270 24.404 1.00 86.56 319 MET A C 1
ATOM 2477 O O . MET A 1 319 ? -6.116 3.784 25.265 1.00 86.56 319 MET A O 1
ATOM 2481 N N . ARG A 1 320 ? -4.371 3.918 23.864 1.00 84.62 320 ARG A N 1
ATOM 2482 C CA . ARG A 1 320 ? -4.097 5.338 24.129 1.00 84.62 320 ARG A CA 1
ATOM 2483 C C . ARG A 1 320 ? -4.520 6.195 22.948 1.00 84.62 320 ARG A C 1
ATOM 2485 O O . ARG A 1 320 ? -4.087 5.922 21.834 1.00 84.62 320 ARG A O 1
ATOM 2492 N N . VAL A 1 321 ? -5.320 7.232 23.202 1.00 83.31 321 VAL A N 1
ATOM 2493 C CA . VAL A 1 321 ? -5.798 8.192 22.193 1.00 83.31 321 VAL A CA 1
ATOM 2494 C C . VAL A 1 321 ? -5.779 9.594 22.781 1.00 83.31 321 VAL A C 1
ATOM 2496 O O . VAL A 1 321 ? -6.461 9.860 23.765 1.00 83.31 321 VAL A O 1
ATOM 2499 N N . GLY A 1 322 ? -5.008 10.509 22.187 1.00 74.56 322 GLY A N 1
ATOM 2500 C CA . GLY A 1 322 ? -5.006 11.919 22.605 1.00 74.56 322 GLY A CA 1
ATOM 2501 C C . GLY A 1 322 ? -4.663 12.138 24.086 1.00 74.56 322 GLY A C 1
ATOM 2502 O O . GLY A 1 322 ? -5.211 13.036 24.712 1.00 74.56 322 GLY A O 1
ATOM 2503 N N . GLY A 1 323 ? -3.805 11.289 24.662 1.00 76.81 323 GLY A N 1
ATOM 2504 C CA . GLY A 1 323 ? -3.429 11.337 26.081 1.00 76.81 323 GLY A CA 1
ATOM 2505 C C . GLY A 1 323 ? -4.381 10.602 27.032 1.00 76.81 323 GLY A C 1
ATOM 2506 O O . GLY A 1 323 ? -4.036 10.415 28.195 1.00 76.81 323 GLY A O 1
ATOM 2507 N N . VAL A 1 324 ? -5.534 10.127 26.552 1.00 83.25 324 VAL A N 1
ATOM 2508 C CA . VAL A 1 324 ? -6.455 9.287 27.329 1.00 83.25 324 VAL A CA 1
ATOM 2509 C C . VAL A 1 324 ? -6.055 7.826 27.183 1.00 83.25 324 VAL A C 1
ATOM 2511 O O . VAL A 1 324 ? -5.763 7.368 26.078 1.00 83.25 324 VAL A O 1
ATOM 2514 N N . GLN A 1 325 ? -6.055 7.094 28.296 1.00 87.25 325 GLN A N 1
ATOM 2515 C CA . GLN A 1 325 ? -5.840 5.654 28.323 1.00 87.25 325 GLN A CA 1
ATOM 2516 C C . GLN A 1 325 ? -7.167 4.939 28.578 1.00 87.25 325 GLN A C 1
ATOM 2518 O O . GLN A 1 325 ? -7.853 5.221 29.556 1.00 87.25 325 GLN A O 1
ATOM 2523 N N . ILE A 1 326 ? -7.501 4.004 27.699 1.00 87.94 326 ILE A N 1
ATOM 2524 C CA . ILE A 1 326 ? -8.724 3.208 27.731 1.00 87.94 326 ILE A CA 1
ATOM 2525 C C . ILE A 1 326 ? -8.297 1.761 27.894 1.00 87.94 326 ILE A C 1
ATOM 2527 O O . ILE A 1 326 ? -7.403 1.304 27.182 1.00 87.94 326 ILE A O 1
ATOM 2531 N N . ALA A 1 327 ? -8.897 1.057 28.843 1.00 88.88 327 ALA A N 1
ATOM 2532 C CA . ALA A 1 327 ? -8.535 -0.313 29.146 1.00 88.88 327 ALA A CA 1
ATOM 2533 C C . ALA A 1 327 ? -9.740 -1.229 28.922 1.00 88.88 327 ALA A C 1
ATOM 2535 O O . ALA A 1 327 ? -10.786 -1.031 29.533 1.00 88.88 327 ALA A O 1
ATOM 2536 N N . PHE A 1 328 ? -9.582 -2.208 28.037 1.00 86.88 328 PHE A N 1
ATOM 2537 C CA . PHE A 1 328 ? -10.615 -3.155 27.637 1.00 86.88 328 PHE A CA 1
ATOM 2538 C C . PHE A 1 328 ? -10.343 -4.522 28.257 1.00 86.88 328 PHE A C 1
ATOM 2540 O O . PHE A 1 328 ? -9.213 -5.023 28.232 1.00 86.88 328 PHE A O 1
ATOM 2547 N N . GLN A 1 329 ? -11.388 -5.168 28.766 1.00 88.81 329 GLN A N 1
ATOM 2548 C CA . GLN A 1 329 ? -11.341 -6.607 29.017 1.00 88.81 329 GLN A CA 1
ATOM 2549 C C . GLN A 1 329 ? -11.235 -7.372 27.689 1.00 88.81 329 GLN A C 1
ATOM 2551 O O . GLN A 1 329 ? -11.574 -6.843 26.631 1.00 88.81 329 GLN A O 1
ATOM 2556 N N . GLY A 1 330 ? -10.785 -8.632 27.729 1.00 88.25 330 GLY A N 1
ATOM 2557 C CA . GLY A 1 330 ? -10.601 -9.438 26.514 1.00 88.25 330 GLY A CA 1
ATOM 2558 C C . GLY A 1 330 ? -11.856 -9.515 25.639 1.00 88.25 330 GLY A C 1
ATOM 2559 O O . GLY A 1 330 ? -11.782 -9.256 24.444 1.00 88.25 330 GLY A O 1
ATOM 2560 N N . THR A 1 331 ? -13.020 -9.749 26.250 1.00 90.62 331 THR A N 1
ATOM 2561 C CA . THR A 1 331 ? -14.308 -9.796 25.540 1.00 90.62 331 THR A CA 1
ATOM 2562 C C . THR A 1 331 ? -14.702 -8.449 24.936 1.00 90.62 331 THR A C 1
ATOM 2564 O O . THR A 1 331 ? -15.219 -8.406 23.829 1.00 90.62 331 THR A O 1
ATOM 2567 N N . GLU A 1 332 ? -14.425 -7.338 25.624 1.00 91.62 332 GLU A N 1
ATOM 2568 C CA . GLU A 1 332 ? -14.724 -5.990 25.118 1.00 91.62 332 GLU A CA 1
ATOM 2569 C C . GLU A 1 332 ? -13.812 -5.615 23.942 1.00 91.62 332 GLU A C 1
ATOM 2571 O O . GLU A 1 332 ? -14.237 -4.942 23.003 1.00 91.62 332 GLU A O 1
ATOM 2576 N N . PHE A 1 333 ? -12.557 -6.070 23.973 1.00 91.94 333 PHE A N 1
ATOM 2577 C CA . PHE A 1 333 ? -11.634 -5.903 22.857 1.00 91.94 333 PHE A CA 1
ATOM 2578 C C . PHE A 1 333 ? -12.050 -6.752 21.645 1.00 91.94 333 PHE A C 1
ATOM 2580 O O . PHE A 1 333 ? -12.007 -6.276 20.508 1.00 91.94 333 PHE A O 1
ATOM 2587 N N . ASP A 1 334 ? -12.513 -7.982 21.879 1.00 92.75 334 ASP A N 1
ATOM 2588 C CA . ASP A 1 334 ? -13.072 -8.840 20.832 1.00 92.75 334 ASP A CA 1
ATOM 2589 C C . ASP A 1 334 ? -14.334 -8.236 20.202 1.00 92.75 334 ASP A C 1
ATOM 2591 O O . ASP A 1 334 ? -14.456 -8.237 18.974 1.00 92.75 334 ASP A O 1
ATOM 2595 N N . ASP A 1 335 ? -15.220 -7.653 21.012 1.00 94.56 335 ASP A N 1
ATOM 2596 C CA . ASP A 1 335 ? -16.401 -6.919 20.549 1.00 94.56 335 ASP A CA 1
ATOM 2597 C C . ASP A 1 335 ? -16.015 -5.721 19.669 1.00 94.56 335 ASP A C 1
ATOM 2599 O O . ASP A 1 335 ? -16.573 -5.545 18.583 1.00 94.56 335 ASP A O 1
ATOM 2603 N N . LEU A 1 336 ? -15.019 -4.925 20.083 1.00 94.62 336 LEU A N 1
ATOM 2604 C CA . LEU A 1 336 ? -14.492 -3.811 19.289 1.00 94.62 336 LEU A CA 1
ATOM 2605 C C . LEU A 1 336 ? -13.957 -4.288 17.934 1.00 94.62 336 LEU A C 1
ATOM 2607 O O . LEU A 1 336 ? -14.302 -3.728 16.890 1.00 94.62 336 LEU A O 1
ATOM 2611 N N . ARG A 1 337 ? -13.133 -5.340 17.940 1.00 94.56 337 ARG A N 1
ATOM 2612 C CA . ARG A 1 337 ? -12.572 -5.933 16.722 1.00 94.56 337 ARG A CA 1
ATOM 2613 C C . ARG A 1 337 ? -13.672 -6.445 15.795 1.00 94.56 337 ARG A C 1
ATOM 2615 O O . ARG A 1 337 ? -13.627 -6.179 14.592 1.00 94.56 337 ARG A O 1
ATOM 2622 N N . ALA A 1 338 ? -14.662 -7.149 16.338 1.00 95.69 338 ALA A N 1
ATOM 2623 C CA . ALA A 1 338 ? -15.789 -7.667 15.575 1.00 95.69 338 ALA A CA 1
ATOM 2624 C C . ALA A 1 338 ? -16.638 -6.534 14.979 1.00 95.69 338 ALA A C 1
ATOM 2626 O O . ALA A 1 338 ? -16.993 -6.599 13.802 1.00 95.69 338 ALA A O 1
ATOM 2627 N N . ALA A 1 339 ? -16.911 -5.476 15.748 1.00 96.38 339 ALA A N 1
ATOM 2628 C CA . ALA A 1 339 ? -17.706 -4.341 15.290 1.00 96.38 339 ALA A CA 1
ATOM 2629 C C . ALA A 1 339 ? -17.010 -3.566 14.162 1.00 96.38 339 ALA A C 1
ATOM 2631 O O . ALA A 1 339 ? -17.644 -3.249 13.156 1.00 96.38 339 ALA A O 1
ATOM 2632 N N . LEU A 1 340 ? -15.701 -3.314 14.285 1.00 95.81 340 LEU A N 1
ATOM 2633 C CA . LEU A 1 340 ? -14.907 -2.681 13.226 1.00 95.81 340 LEU A CA 1
ATOM 2634 C C . LEU A 1 340 ? -14.842 -3.556 11.969 1.00 95.81 340 LEU A C 1
ATOM 2636 O O . LEU A 1 340 ? -15.034 -3.055 10.864 1.00 95.81 340 LEU A O 1
ATOM 2640 N N . THR A 1 341 ? -14.622 -4.864 12.125 1.00 95.19 341 THR A N 1
ATOM 2641 C CA . THR A 1 341 ? -14.565 -5.803 10.993 1.00 95.19 341 THR A CA 1
ATOM 2642 C C . THR A 1 341 ? -15.889 -5.832 10.229 1.00 95.19 341 THR A C 1
ATOM 2644 O O . THR A 1 341 ? -15.902 -5.734 9.003 1.00 95.19 341 THR A O 1
ATOM 2647 N N . GLU A 1 342 ? -17.013 -5.923 10.943 1.00 96.44 342 GLU A N 1
ATOM 2648 C CA . GLU A 1 342 ? -18.345 -5.928 10.337 1.00 96.44 342 GLU A CA 1
ATOM 2649 C C . GLU A 1 342 ? -18.687 -4.585 9.685 1.00 96.44 342 GLU A C 1
ATOM 2651 O O . GLU A 1 342 ? -19.227 -4.569 8.578 1.00 96.44 342 GLU A O 1
ATOM 2656 N N . LEU A 1 343 ? -18.310 -3.461 10.304 1.00 95.56 343 LEU A N 1
ATOM 2657 C CA . LEU A 1 343 ? -18.479 -2.140 9.703 1.00 95.56 343 LEU A CA 1
ATOM 2658 C C . LEU A 1 343 ? -17.733 -2.045 8.364 1.00 95.56 343 LEU A C 1
ATOM 2660 O O . LEU A 1 343 ? -18.327 -1.670 7.354 1.00 95.56 343 LEU A O 1
ATOM 2664 N N . MET A 1 344 ? -16.453 -2.425 8.335 1.00 94.44 344 MET A N 1
ATOM 2665 C CA . MET A 1 344 ? -15.621 -2.380 7.124 1.00 94.44 344 MET A CA 1
ATOM 2666 C C . MET A 1 344 ? -16.072 -3.385 6.052 1.00 94.44 344 MET A C 1
ATOM 2668 O O . MET A 1 344 ? -15.771 -3.223 4.866 1.00 94.44 344 MET A O 1
ATOM 2672 N N . ALA A 1 345 ? -16.824 -4.416 6.443 1.00 95.06 345 ALA A N 1
ATOM 2673 C CA . ALA A 1 345 ? -17.426 -5.369 5.522 1.00 95.06 345 ALA A CA 1
ATOM 2674 C C . ALA A 1 345 ? -18.698 -4.839 4.836 1.00 95.06 345 ALA A C 1
ATOM 2676 O O . ALA A 1 345 ? -19.092 -5.397 3.808 1.00 95.06 345 ALA A O 1
ATOM 2677 N N . GLN A 1 346 ? -19.328 -3.771 5.347 1.00 94.38 346 GLN A N 1
ATOM 2678 C CA . GLN A 1 346 ? -20.524 -3.205 4.723 1.00 94.38 346 GLN A CA 1
ATOM 2679 C C . GLN A 1 346 ? -20.211 -2.695 3.304 1.00 94.38 346 GLN A C 1
ATOM 2681 O O . GLN A 1 346 ? -19.232 -1.965 3.122 1.00 94.38 346 GLN A O 1
ATOM 2686 N N . PRO A 1 347 ? -21.048 -3.000 2.290 1.00 92.44 347 PRO A N 1
ATOM 2687 C CA . PRO A 1 347 ? -20.774 -2.624 0.900 1.00 92.44 347 PRO A CA 1
ATOM 2688 C C . PRO A 1 347 ? -20.518 -1.127 0.700 1.00 92.44 347 PRO A C 1
ATOM 2690 O O . PRO A 1 347 ? -19.617 -0.747 -0.044 1.00 92.44 347 PRO A O 1
ATOM 2693 N N . LEU A 1 348 ? -21.283 -0.281 1.394 1.00 89.75 348 LEU A N 1
ATOM 2694 C CA . LEU A 1 348 ? -21.129 1.168 1.317 1.00 89.75 348 LEU A CA 1
ATOM 2695 C C . LEU A 1 348 ? -19.816 1.641 1.954 1.00 89.75 348 LEU A C 1
ATOM 2697 O O . LEU A 1 348 ? -19.100 2.418 1.333 1.00 89.75 348 LEU A O 1
ATOM 2701 N N . MET A 1 349 ? -19.470 1.135 3.145 1.00 91.75 349 MET A N 1
ATOM 2702 C CA . MET A 1 349 ? -18.188 1.449 3.788 1.00 91.75 349 MET A CA 1
ATOM 2703 C C . MET A 1 349 ? -17.018 1.043 2.901 1.00 91.75 349 MET A C 1
ATOM 2705 O O . MET A 1 349 ? -16.108 1.836 2.698 1.00 91.75 349 MET A O 1
ATOM 2709 N N . ARG A 1 350 ? -17.065 -0.158 2.314 1.00 92.00 350 ARG A N 1
ATOM 2710 C CA . ARG A 1 350 ? -16.022 -0.639 1.402 1.00 92.00 350 ARG A CA 1
ATOM 2711 C C . ARG A 1 350 ? -15.898 0.237 0.155 1.00 92.00 350 ARG A C 1
ATOM 2713 O O . ARG A 1 350 ? -14.786 0.576 -0.230 1.00 92.00 350 ARG A O 1
ATOM 2720 N N . SER A 1 351 ? -17.023 0.609 -0.458 1.00 90.19 351 SER A N 1
ATOM 2721 C CA . SER A 1 351 ? -17.045 1.483 -1.638 1.00 90.19 351 SER A CA 1
ATOM 2722 C C . SER A 1 351 ? -16.446 2.858 -1.339 1.00 90.19 351 SER A C 1
ATOM 2724 O O . SER A 1 351 ? -15.641 3.368 -2.113 1.00 90.19 351 SER A O 1
ATOM 2726 N N . GLU A 1 352 ? -16.814 3.454 -0.207 1.00 88.94 352 GLU A N 1
ATOM 2727 C CA . GLU A 1 352 ? -16.327 4.777 0.185 1.00 88.94 352 GLU A CA 1
ATOM 2728 C C . GLU A 1 352 ? -14.876 4.744 0.658 1.00 88.94 352 GLU A C 1
ATOM 2730 O O . GLU A 1 352 ? -14.111 5.650 0.339 1.00 88.94 352 GLU A O 1
ATOM 2735 N N . TYR A 1 353 ? -14.461 3.676 1.340 1.00 91.94 353 TYR A N 1
ATOM 2736 C CA . TYR A 1 353 ? -13.062 3.457 1.696 1.00 91.94 353 TYR A CA 1
ATOM 2737 C C . TYR A 1 353 ? -12.204 3.352 0.431 1.00 91.94 353 TYR A C 1
ATOM 2739 O O . TYR A 1 353 ? -11.195 4.039 0.308 1.00 91.94 353 TYR A O 1
ATOM 2747 N N . GLU A 1 354 ? -12.645 2.563 -0.552 1.00 91.56 354 GLU A N 1
ATOM 2748 C CA . GLU A 1 354 ? -11.972 2.432 -1.845 1.00 91.56 354 GLU A CA 1
ATOM 2749 C C . GLU A 1 354 ? -11.897 3.773 -2.589 1.00 91.56 354 GLU A C 1
ATOM 2751 O O . GLU A 1 354 ? -10.848 4.129 -3.127 1.00 91.56 354 GLU A O 1
ATOM 2756 N N . ARG A 1 355 ? -12.980 4.558 -2.587 1.00 90.88 355 ARG A N 1
ATOM 2757 C CA . ARG A 1 355 ? -13.007 5.894 -3.197 1.00 90.88 355 ARG A CA 1
ATOM 2758 C C . ARG A 1 355 ? -12.005 6.841 -2.534 1.00 90.88 355 ARG A C 1
ATOM 2760 O O . ARG A 1 355 ? -11.235 7.500 -3.231 1.00 90.88 355 ARG A O 1
ATOM 2767 N N . LEU A 1 356 ? -11.994 6.898 -1.202 1.00 92.12 356 LEU A N 1
ATOM 2768 C CA . LEU A 1 356 ? -11.087 7.754 -0.435 1.00 92.12 356 LEU A CA 1
ATOM 2769 C C . LEU A 1 356 ? -9.629 7.290 -0.549 1.00 92.12 356 LEU A C 1
ATOM 2771 O O . LEU A 1 356 ? -8.738 8.137 -0.598 1.00 92.12 356 LEU A O 1
ATOM 2775 N N . ALA A 1 357 ? -9.372 5.990 -0.710 1.00 94.38 357 ALA A N 1
ATOM 2776 C CA . ALA A 1 357 ? -8.041 5.460 -1.005 1.00 94.38 357 ALA A CA 1
ATOM 2777 C C . ALA A 1 357 ? -7.475 6.000 -2.332 1.00 94.38 357 ALA A C 1
ATOM 2779 O O . ALA A 1 357 ? -6.270 6.208 -2.451 1.00 94.38 357 ALA A O 1
ATOM 2780 N N . TRP A 1 358 ? -8.321 6.309 -3.320 1.00 94.19 358 TRP A N 1
ATOM 2781 C CA . TRP A 1 358 ? -7.884 6.980 -4.550 1.00 94.19 358 TRP A CA 1
ATOM 2782 C C . TRP A 1 358 ? -7.574 8.471 -4.375 1.00 94.19 358 TRP A C 1
ATOM 2784 O O . TRP A 1 358 ? -6.980 9.049 -5.276 1.00 94.19 358 TRP A O 1
ATOM 2794 N N . ILE A 1 359 ? -7.943 9.098 -3.255 1.00 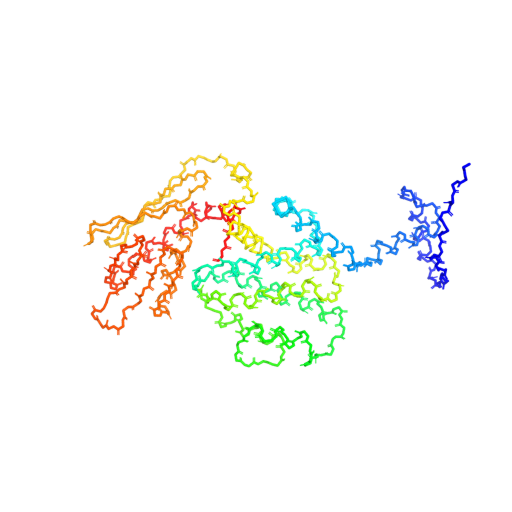92.62 359 ILE A N 1
ATOM 2795 C CA . ILE A 1 359 ? -7.684 10.522 -2.971 1.00 92.62 359 ILE A CA 1
ATOM 2796 C C . ILE A 1 359 ? -6.513 10.670 -1.990 1.00 92.62 359 ILE A C 1
ATOM 2798 O O . ILE A 1 359 ? -5.579 11.437 -2.230 1.00 92.62 359 ILE A O 1
ATOM 2802 N N . TYR A 1 360 ? -6.559 9.918 -0.889 1.00 94.50 360 TYR A N 1
ATOM 2803 C CA . TYR A 1 360 ? -5.630 10.007 0.240 1.00 94.50 360 TYR A CA 1
ATOM 2804 C C . TYR A 1 360 ? -4.568 8.898 0.258 1.00 94.50 360 TYR A C 1
ATOM 2806 O O . TYR A 1 360 ? -3.630 8.969 1.059 1.00 94.50 360 TYR A O 1
ATOM 2814 N N . GLY A 1 361 ? -4.708 7.892 -0.609 1.00 95.38 361 GLY A N 1
ATOM 2815 C CA . GLY A 1 361 ? -3.881 6.691 -0.620 1.00 95.38 361 GLY A CA 1
ATOM 2816 C C . GLY A 1 361 ? -4.239 5.675 0.466 1.00 95.38 361 GLY A C 1
ATOM 2817 O O . GLY A 1 361 ? -5.070 5.942 1.329 1.00 95.38 361 GLY A O 1
ATOM 2818 N N . ASP A 1 362 ? -3.587 4.516 0.434 1.00 94.12 362 ASP A N 1
ATOM 2819 C CA . ASP A 1 362 ? -3.778 3.405 1.380 1.00 94.12 362 ASP A CA 1
ATOM 2820 C C . ASP A 1 362 ? -2.427 2.737 1.682 1.00 94.12 362 ASP A C 1
ATOM 2822 O O . ASP A 1 362 ? -1.527 2.809 0.838 1.00 94.12 362 ASP A O 1
ATOM 2826 N N . ILE A 1 363 ? -2.254 2.154 2.877 1.00 92.88 363 ILE A N 1
ATOM 2827 C CA . ILE A 1 363 ? -0.974 1.556 3.320 1.00 92.88 363 ILE A CA 1
ATOM 2828 C C . ILE A 1 363 ? -1.123 0.349 4.241 1.00 92.88 363 ILE A C 1
ATOM 2830 O O . ILE A 1 363 ? -1.839 0.428 5.264 1.00 92.88 363 ILE A O 1
#

Sequence (363 aa):
MAEKRQSNSDLESVTIRIPVWLKESLERVKGSFTGVSTMSDAVRFVMETGVGAVDPLRDANELQELQKSEQQALQRIVAKWRHGHQLFSRAELAFIAQWAHQAYMFCKTSNVQRHPVLANLQAFGSVIALRNELYSYTDNTEGRDRYYRGNLGGQGGDSIKEKLASATASLKEFPYCSFAEFASRCLEVALRDEPTLPADRLNDVMRPHLAALIKLALRAYFQSKGKPALSVEEGFGSGTIKYPSTVAKGRITVSPNLISDSMTVGIIWEGGNLIVAVNSFIELGELVTLVGAVCSEYQVTGKRFILTQPMAPLAQYVMRVGGVQIAFQGTEFDDLRAALTELMAQPLMRSEYERLAWIYGDI

Secondary structure (DSSP, 8-state):
-------------------HHHHHHHHHHHHHSTT--SHHHHHHHHHHHHS----HHHHHHHHHHHHHTHHHHHHHHHHHHHH---PPPHHHHHHHHHHHHHHHHT---SB--HHHHHHHHHHHHHHHHHHHHHS-----SSSHHHHHHHHS--S--SSHHHHHHHHHHH--SS-BHHHHHHHHHHHHHHHHHS----HHHHHHHHHHHHHHHHHHHHHHHHHHHSS-SS-STTSS-----PPPPPEEETTEEEEEEEETTEEEEEEEETTTTEEEEE-SHHHHHHHHHHHHHTTTSSEEE-SSEEEE--SSTT--EEEEETTEEEEE-HHHHHHHHHHHHHHHHSHHHHHHHHHHHHHH---